Protein AF-A0A4U0SIN5-F1 (afdb_monomer)

Sequence (248 aa):
MELTIEVLDHIGAFLDDRTPSFETWLEWKLDGITPGIRRNVEHWIRLLHDGGPRSKPRDEATVWNYLNRIRPVLIDWSSRYDHLREVTRDDVLAQLDALNGSQRQHTLIVLRSLFGRAKKNGTIFKNPTGRIRVGQREHGIIQPLEPEHIDNSVAAVAKPADRLVLALAAVHAARSDEQVIAAGSLLRALHDATSGSDLVGRFPVVCHHDPGPNNTIFRNGTPAAFIDFDTAAPGSPLEDLAYMAWIL

Organism: NCBI:txid2571141

Foldseek 3Di:
DPVVVVVCVVVVNDDPPDDPPVVVVLVVLCPLAAPAQSVLLVVLLVCCQPPDPPGHHDDPLVSLLLSLLCSVVRNVVRVPDNHPQPQALVSLVVVLVVDDAPSSLSSLVSLCSSLVSCCVVVVHVDRSSPPPDSDDHPPDPDDDDDPVVLVVLCVVDDDPVVVVLSVLCVVQHPDRSQQVVQLVVQLVVQFVVAAPPPQQPPARGWHQLQSAPVQFDDDPNHGDHGHDSVSTGHDYSVNNVVNHSNRD

pLDDT: mean 77.63, std 16.37, range [32.69, 97.69]

Nearest PDB structures (foldseek):
  5vfz-assembly1_A  TM=5.726E-01  e=2.639E-02  Brujitavirus brujita
  7zq8-assembly1_B  TM=1.532E-01  e=9.393E+00  synthetic construct

Secondary structure (DSSP, 8-state):
--HHHHHHHHTT-----PPPHHHHHHHHHTTTS-HHHHHHHHHHHHHHHH-BTTB----HHHHHHHHHHHHHHHHHHHTT-SSTTT--HHHHHHHHHT--HHHHHHHHHHHHHHHHHHHHTTS-SS-TTTT-----------PPPPHHHHHHHHHH--SHHHHHHHHHHHHH-S--HHHHHHHHHHHHHHHHHHTTSGGGTTSSEEE-S--SGGGEEEETTEEEEE--GGG-EEE-HHHHHHHHHHH-

Structure (mmCIF, N/CA/C/O backbone):
data_AF-A0A4U0SIN5-F1
#
_entry.id   AF-A0A4U0SIN5-F1
#
loop_
_atom_site.group_PDB
_atom_site.id
_atom_site.type_symbol
_atom_site.label_atom_id
_atom_site.label_alt_id
_atom_site.label_comp_id
_atom_site.label_asym_id
_atom_site.label_entity_id
_atom_site.label_seq_id
_atom_site.pdbx_PDB_ins_code
_atom_site.Cartn_x
_atom_site.Cartn_y
_atom_site.Cartn_z
_atom_site.occupancy
_atom_site.B_iso_or_equiv
_atom_site.auth_seq_id
_atom_site.auth_comp_id
_atom_site.auth_asym_id
_atom_site.auth_atom_id
_atom_site.pdbx_PDB_model_num
ATOM 1 N N . MET A 1 1 ? 16.056 22.522 -10.903 1.00 47.41 1 MET A N 1
ATOM 2 C CA . MET A 1 1 ? 14.640 22.947 -10.844 1.00 47.41 1 MET A CA 1
ATOM 3 C C . MET A 1 1 ? 14.387 23.928 -9.685 1.00 47.41 1 MET A C 1
ATOM 5 O O . MET A 1 1 ? 13.255 24.077 -9.262 1.00 47.41 1 MET A O 1
ATOM 9 N N . GLU A 1 2 ? 15.431 24.597 -9.176 1.00 44.16 2 GLU A N 1
ATOM 10 C CA . GLU A 1 2 ? 15.406 25.397 -7.933 1.00 44.16 2 GLU A CA 1
ATOM 11 C C . GLU A 1 2 ? 15.265 26.906 -8.223 1.00 44.16 2 GLU A C 1
ATOM 13 O O . GLU A 1 2 ? 14.501 27.606 -7.572 1.00 44.16 2 GLU A O 1
ATOM 18 N N . LEU A 1 3 ? 15.884 27.384 -9.310 1.00 46.97 3 LEU A N 1
ATOM 19 C CA . LEU A 1 3 ? 15.929 28.804 -9.693 1.00 46.97 3 LEU A CA 1
ATOM 20 C C . LEU A 1 3 ? 14.587 29.423 -10.122 1.00 46.97 3 LEU A C 1
ATOM 22 O O . LEU A 1 3 ? 14.440 30.638 -10.100 1.00 46.97 3 LEU A O 1
ATOM 26 N N . THR A 1 4 ? 13.608 28.626 -10.549 1.00 40.50 4 THR A N 1
ATOM 27 C CA . THR A 1 4 ? 12.327 29.158 -11.053 1.00 40.50 4 THR A CA 1
ATOM 28 C C . THR A 1 4 ? 11.348 29.468 -9.920 1.00 40.50 4 THR A C 1
ATOM 30 O O . THR A 1 4 ? 10.554 30.394 -10.040 1.00 40.50 4 THR A O 1
ATOM 33 N N . ILE A 1 5 ? 11.420 28.724 -8.813 1.00 47.84 5 ILE A N 1
ATOM 34 C CA . ILE A 1 5 ? 10.516 28.877 -7.666 1.00 47.84 5 ILE A CA 1
ATOM 35 C C . ILE A 1 5 ? 10.916 30.106 -6.841 1.00 47.84 5 ILE A C 1
ATOM 37 O O . ILE A 1 5 ? 10.061 30.927 -6.524 1.00 47.84 5 ILE A O 1
ATOM 41 N N . GLU A 1 6 ? 12.216 30.300 -6.595 1.00 50.12 6 GLU A N 1
ATOM 42 C CA . GLU A 1 6 ? 12.728 31.471 -5.866 1.00 50.12 6 GLU A CA 1
ATOM 43 C C . GLU A 1 6 ? 12.398 32.800 -6.567 1.00 50.12 6 GLU A C 1
ATOM 45 O O . GLU A 1 6 ? 12.077 33.791 -5.914 1.00 50.12 6 GLU A O 1
ATOM 50 N N . VAL A 1 7 ? 12.419 32.824 -7.905 1.00 51.44 7 VAL A N 1
ATOM 51 C CA . VAL A 1 7 ? 12.090 34.025 -8.691 1.00 51.44 7 VAL A CA 1
ATOM 52 C C . VAL A 1 7 ? 10.599 34.371 -8.608 1.00 51.44 7 VAL A C 1
ATOM 54 O O . VAL A 1 7 ? 10.256 35.552 -8.583 1.00 51.44 7 VAL A O 1
ATOM 57 N N . LEU A 1 8 ? 9.715 33.368 -8.544 1.00 40.84 8 LEU A N 1
ATOM 58 C CA . LEU A 1 8 ? 8.262 33.562 -8.458 1.00 40.84 8 LEU A CA 1
ATOM 59 C C . LEU A 1 8 ? 7.804 33.971 -7.048 1.00 40.84 8 LEU A C 1
ATOM 61 O O . LEU A 1 8 ? 6.878 34.775 -6.921 1.00 40.84 8 LEU A O 1
ATOM 65 N N . ASP A 1 9 ? 8.484 33.474 -6.013 1.00 51.59 9 ASP A N 1
ATOM 66 C CA . ASP A 1 9 ? 8.272 33.873 -4.616 1.00 51.59 9 ASP A CA 1
ATOM 67 C C . ASP A 1 9 ? 8.715 35.332 -4.379 1.00 51.59 9 ASP A C 1
ATOM 69 O O . ASP A 1 9 ? 7.990 36.134 -3.789 1.00 51.59 9 ASP A O 1
ATOM 73 N N . HIS A 1 10 ? 9.852 35.737 -4.963 1.00 45.78 10 HIS A N 1
ATOM 74 C CA . HIS A 1 10 ? 10.403 37.091 -4.816 1.00 45.78 10 HIS A CA 1
ATOM 75 C C . HIS A 1 10 ? 9.512 38.207 -5.393 1.00 45.78 10 HIS A C 1
ATOM 77 O O . HIS A 1 10 ? 9.538 39.336 -4.903 1.00 45.78 10 HIS A O 1
AT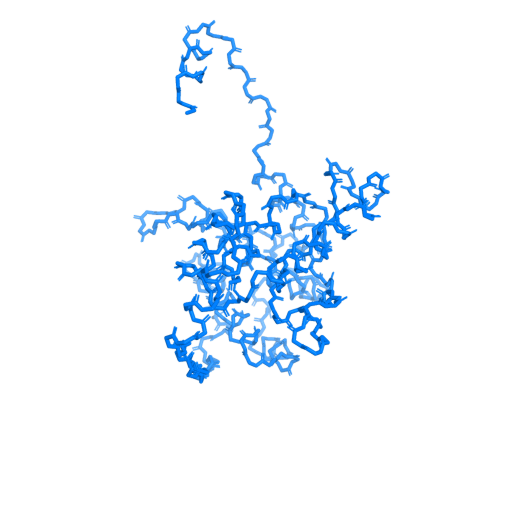OM 83 N N . ILE A 1 11 ? 8.710 37.913 -6.421 1.00 51.00 11 ILE A N 1
ATOM 84 C CA . ILE A 1 11 ? 7.808 38.891 -7.056 1.00 51.00 11 ILE A CA 1
ATOM 85 C C . ILE A 1 11 ? 6.380 38.858 -6.488 1.00 51.00 11 ILE A C 1
ATOM 87 O O . ILE A 1 11 ? 5.501 39.544 -7.011 1.00 51.00 11 ILE A O 1
ATOM 91 N N . GLY A 1 12 ? 6.131 38.063 -5.439 1.00 39.78 12 GLY A N 1
ATOM 92 C CA . GLY A 1 12 ? 4.818 37.941 -4.796 1.00 39.78 12 GLY A CA 1
ATOM 93 C C . GLY A 1 12 ? 3.725 37.360 -5.702 1.00 39.78 12 GLY A C 1
ATOM 94 O O . GLY A 1 12 ? 2.543 37.533 -5.418 1.00 39.78 12 GLY A O 1
ATOM 95 N N . ALA A 1 13 ? 4.109 36.702 -6.803 1.00 42.34 13 ALA A N 1
ATOM 96 C CA . ALA A 1 13 ? 3.196 36.139 -7.800 1.00 42.34 13 ALA A CA 1
ATOM 97 C C . ALA A 1 13 ? 3.022 34.617 -7.658 1.00 42.34 13 ALA A C 1
ATOM 99 O O . ALA A 1 13 ? 2.366 33.989 -8.489 1.00 42.34 13 ALA A O 1
ATOM 100 N N . PHE A 1 14 ? 3.604 34.015 -6.618 1.00 32.69 14 PHE A N 1
ATOM 101 C CA . PHE A 1 14 ? 3.445 32.600 -6.318 1.00 32.69 14 PHE A CA 1
ATOM 102 C C . PHE A 1 14 ? 2.245 32.377 -5.389 1.00 32.69 14 PHE A C 1
ATOM 104 O O . PHE A 1 14 ? 2.338 32.488 -4.170 1.00 32.69 14 PHE A O 1
ATOM 111 N N . LEU A 1 15 ? 1.096 32.067 -5.987 1.00 42.28 15 LEU A N 1
ATOM 112 C CA . LEU A 1 15 ? -0.031 31.432 -5.307 1.00 42.28 15 LEU A CA 1
ATOM 113 C C . LEU A 1 15 ? -0.039 29.962 -5.736 1.00 42.28 15 LEU A C 1
ATOM 115 O O . LEU A 1 15 ? -0.549 29.644 -6.807 1.00 42.28 15 LEU A O 1
ATOM 119 N N . ASP A 1 16 ? 0.565 29.074 -4.941 1.00 45.19 16 ASP A N 1
ATOM 120 C CA . ASP A 1 16 ? 0.424 27.627 -5.153 1.00 45.19 16 ASP A CA 1
ATOM 121 C C . ASP A 1 16 ? -0.916 27.168 -4.567 1.00 45.19 16 ASP A C 1
ATOM 123 O O . ASP A 1 16 ? -1.022 26.808 -3.395 1.00 45.19 16 ASP A O 1
ATOM 127 N N . ASP A 1 17 ? -1.967 27.260 -5.378 1.00 47.19 17 ASP A N 1
ATOM 128 C CA . ASP A 1 17 ? -3.327 26.822 -5.048 1.00 47.19 17 ASP A CA 1
ATOM 129 C C . ASP A 1 17 ? -3.549 25.319 -5.298 1.00 47.19 17 ASP A C 1
ATOM 131 O O . ASP A 1 17 ? -4.649 24.795 -5.087 1.00 47.19 17 ASP A O 1
ATOM 135 N N . ARG A 1 18 ? -2.504 24.596 -5.718 1.00 42.94 18 ARG A N 1
ATOM 136 C CA . ARG A 1 18 ? -2.578 23.159 -5.964 1.00 42.94 18 ARG A CA 1
ATOM 137 C C . ARG A 1 18 ? -2.646 22.436 -4.628 1.00 42.94 18 ARG A C 1
ATOM 139 O O . ARG A 1 18 ? -1.732 22.499 -3.811 1.00 42.94 18 ARG A O 1
ATOM 146 N N . THR A 1 19 ? -3.717 21.675 -4.420 1.00 44.88 19 THR A N 1
ATOM 147 C CA . THR A 1 19 ? -3.745 20.669 -3.355 1.00 44.88 19 THR A CA 1
ATOM 148 C C . THR A 1 19 ? -2.560 19.720 -3.589 1.00 44.88 19 THR A C 1
ATOM 150 O O . THR A 1 19 ? -2.484 19.152 -4.683 1.00 44.88 19 THR A O 1
ATOM 153 N N . PRO A 1 20 ? -1.623 19.546 -2.634 1.00 55.19 20 PRO A N 1
ATOM 154 C CA . PRO A 1 20 ? -0.451 18.700 -2.844 1.00 55.19 20 PRO A CA 1
ATOM 155 C C . PRO A 1 20 ? -0.878 17.317 -3.349 1.00 55.19 20 PRO A C 1
ATOM 157 O O . PRO A 1 20 ? -1.877 16.766 -2.874 1.00 55.19 20 PRO A O 1
ATOM 160 N N . SER A 1 21 ? -0.145 16.757 -4.318 1.00 68.69 21 SER A N 1
ATOM 161 C CA . SER A 1 21 ? -0.432 15.438 -4.915 1.00 68.69 21 SER A CA 1
ATOM 162 C C . SER A 1 21 ? -0.699 14.377 -3.845 1.00 68.69 21 SER A C 1
ATOM 164 O O . SER A 1 21 ? -1.635 13.588 -3.972 1.00 68.69 21 SER A O 1
ATOM 166 N N . PHE A 1 22 ? 0.062 14.437 -2.751 1.00 76.62 22 PHE A N 1
ATOM 167 C CA . PHE A 1 22 ? -0.065 13.581 -1.582 1.00 76.62 22 PHE A CA 1
ATOM 168 C C . PHE A 1 22 ? -1.425 13.678 -0.876 1.00 76.62 22 PHE A C 1
ATOM 170 O O . PHE A 1 22 ? -2.017 12.646 -0.579 1.00 76.62 22 PHE A O 1
ATOM 177 N N . GLU A 1 23 ? -1.956 14.879 -0.634 1.00 82.19 23 GLU A N 1
ATOM 178 C CA . GLU A 1 23 ? -3.253 15.063 0.044 1.00 82.19 23 GLU A CA 1
ATOM 179 C C . GLU A 1 23 ? -4.393 14.483 -0.791 1.00 82.19 23 GLU A C 1
ATOM 181 O O . GLU A 1 23 ? -5.237 13.727 -0.315 1.00 82.19 23 GLU A O 1
ATOM 186 N N . THR A 1 24 ? -4.359 14.795 -2.081 1.00 77.88 24 THR A N 1
ATOM 187 C CA . THR A 1 24 ? -5.346 14.361 -3.066 1.00 77.88 24 THR A CA 1
ATOM 188 C C . THR A 1 24 ? -5.321 12.839 -3.262 1.00 77.88 24 THR A C 1
ATOM 190 O O . THR A 1 24 ? -6.368 12.203 -3.427 1.00 77.88 24 THR A O 1
ATOM 193 N N . TRP A 1 25 ? -4.126 12.247 -3.232 1.00 82.56 25 TRP A N 1
ATOM 194 C CA . TRP A 1 25 ? -3.910 10.803 -3.239 1.00 82.56 25 TRP A CA 1
ATOM 195 C C . TRP A 1 25 ? -4.392 10.146 -1.941 1.00 82.56 25 TRP A C 1
ATOM 197 O O . TRP A 1 25 ? -5.118 9.154 -1.996 1.00 82.56 25 TRP A O 1
ATOM 207 N N . LEU A 1 26 ? -4.033 10.704 -0.782 1.00 87.88 26 LEU A N 1
ATOM 208 C CA . LEU A 1 26 ? -4.352 10.145 0.529 1.00 87.88 26 LEU A CA 1
ATOM 209 C C . LEU A 1 26 ? -5.860 10.128 0.769 1.00 87.88 26 LEU A C 1
ATOM 211 O O . LEU A 1 26 ? -6.403 9.096 1.157 1.00 87.88 26 LEU A O 1
ATOM 215 N N . GLU A 1 27 ? -6.536 11.238 0.477 1.00 86.00 27 GLU A N 1
ATOM 216 C CA . GLU A 1 27 ? -7.991 11.371 0.577 1.00 86.00 27 GLU A CA 1
ATOM 217 C C . GLU A 1 27 ? -8.700 10.272 -0.219 1.00 86.00 27 GLU A C 1
ATOM 219 O O . GLU A 1 27 ? -9.572 9.569 0.293 1.00 86.00 27 GLU A O 1
ATOM 224 N N . TRP A 1 28 ? -8.252 10.065 -1.456 1.00 81.81 28 TRP A N 1
ATOM 225 C CA . TRP A 1 28 ? -8.806 9.055 -2.341 1.00 81.81 28 TRP A CA 1
ATOM 226 C C . TRP A 1 28 ? -8.477 7.620 -1.902 1.00 81.81 28 TRP A C 1
ATOM 228 O O . TRP A 1 28 ? -9.350 6.753 -1.905 1.00 81.81 28 TRP A O 1
ATOM 238 N N . LYS A 1 29 ? -7.244 7.336 -1.465 1.00 84.12 29 LYS A N 1
ATOM 239 C CA . LYS A 1 29 ? -6.886 5.996 -0.968 1.00 84.12 29 LYS A CA 1
ATOM 240 C C . LYS A 1 29 ? -7.604 5.647 0.334 1.00 84.12 29 LYS A C 1
ATOM 242 O O . LYS A 1 29 ? -7.810 4.462 0.598 1.00 84.12 29 LYS A O 1
ATOM 247 N N . LEU A 1 30 ? -7.993 6.640 1.128 1.00 92.50 30 LEU A N 1
ATOM 248 C CA . LEU A 1 30 ? -8.767 6.450 2.352 1.00 92.50 30 LEU A CA 1
ATOM 249 C C . LEU A 1 30 ? -10.284 6.398 2.119 1.00 92.50 30 LEU A C 1
ATOM 251 O O . LEU A 1 30 ? -11.038 6.220 3.082 1.00 92.50 30 LEU A O 1
ATOM 255 N N . ASP A 1 31 ? -10.740 6.539 0.875 1.00 88.75 31 ASP A N 1
ATOM 256 C CA . ASP A 1 31 ? -12.145 6.367 0.529 1.00 88.75 31 ASP A CA 1
ATOM 257 C C . ASP A 1 31 ? -12.618 4.929 0.805 1.00 88.75 31 ASP A C 1
ATOM 259 O O . ASP A 1 31 ? -11.890 3.958 0.562 1.00 88.75 31 ASP A O 1
ATOM 263 N N . GLY A 1 32 ? -13.828 4.810 1.356 1.00 87.12 32 GLY A N 1
ATOM 264 C CA . GLY A 1 32 ? -14.422 3.546 1.808 1.00 87.12 32 GLY A CA 1
ATOM 265 C C . GLY A 1 32 ? -13.924 3.016 3.164 1.00 87.12 32 GLY A C 1
ATOM 266 O O . GLY A 1 32 ? -14.393 1.971 3.610 1.00 87.12 32 GLY A O 1
ATOM 267 N N . ILE A 1 33 ? -13.003 3.712 3.844 1.00 96.44 33 ILE A N 1
ATOM 268 C CA . ILE A 1 33 ? -12.497 3.315 5.169 1.00 96.44 33 ILE A CA 1
ATOM 269 C C . ILE A 1 33 ? -13.298 4.011 6.279 1.00 96.44 33 ILE A C 1
ATOM 271 O O . ILE A 1 33 ? -13.486 5.231 6.242 1.00 96.44 33 ILE A O 1
ATOM 275 N N . THR A 1 34 ? -13.721 3.266 7.310 1.00 97.12 34 THR A N 1
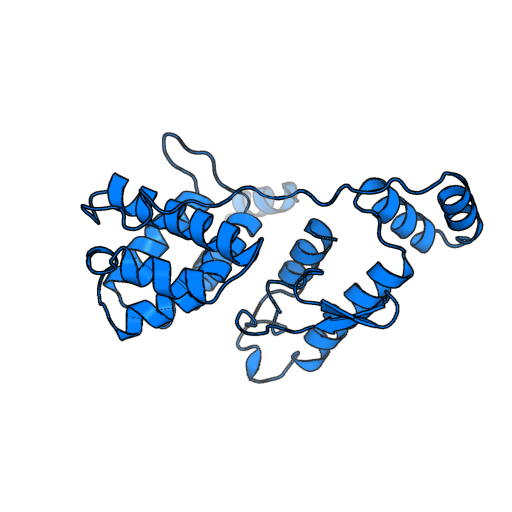ATOM 276 C CA . THR A 1 34 ? -14.510 3.828 8.422 1.00 97.12 34 THR A CA 1
ATOM 277 C C . THR A 1 34 ? -13.755 4.954 9.135 1.00 97.12 34 THR A C 1
ATOM 279 O O . THR A 1 34 ? -12.530 4.879 9.293 1.00 97.12 34 THR A O 1
ATOM 282 N N . PRO A 1 35 ? -14.442 6.006 9.630 1.00 96.19 35 PRO A N 1
ATOM 283 C CA . PRO A 1 35 ? -13.778 7.195 10.170 1.00 96.19 35 PRO A CA 1
ATOM 284 C C . PRO A 1 35 ? -12.760 6.899 11.278 1.00 96.19 35 PRO A C 1
ATOM 286 O O . PRO A 1 35 ? -11.749 7.591 11.415 1.00 96.19 35 PRO A O 1
ATOM 289 N N . GLY A 1 36 ? -13.007 5.875 12.096 1.00 94.94 36 GLY A N 1
ATOM 290 C CA . GLY A 1 36 ? -12.111 5.498 13.178 1.00 94.94 36 GLY A CA 1
ATOM 291 C C . GLY A 1 36 ? -10.852 4.760 12.722 1.00 94.94 36 GLY A C 1
ATOM 292 O O . GLY A 1 36 ? -9.775 5.018 13.273 1.00 94.94 36 GLY A O 1
ATOM 293 N N . ILE A 1 37 ? -10.947 3.885 11.719 1.00 97.38 37 ILE A N 1
ATOM 294 C CA . ILE A 1 37 ? -9.780 3.274 11.071 1.00 97.38 37 ILE A CA 1
ATOM 295 C C . ILE A 1 37 ? -9.016 4.346 10.290 1.00 97.38 37 ILE A C 1
ATOM 297 O O . ILE A 1 37 ? -7.809 4.505 10.494 1.00 97.38 37 ILE A O 1
ATOM 301 N N . ARG A 1 38 ? -9.732 5.148 9.496 1.00 97.38 38 ARG A N 1
ATOM 302 C CA . ARG A 1 38 ? -9.196 6.226 8.664 1.00 97.38 38 ARG A CA 1
ATOM 303 C C . ARG A 1 38 ? -8.273 7.157 9.439 1.00 97.38 38 ARG A C 1
ATOM 305 O O . ARG A 1 38 ? -7.123 7.307 9.050 1.00 97.38 38 ARG A O 1
ATOM 312 N N . ARG A 1 39 ? -8.710 7.683 10.592 1.00 96.12 39 ARG A N 1
ATOM 313 C CA . ARG A 1 39 ? -7.879 8.568 11.438 1.00 96.12 39 ARG A CA 1
ATOM 314 C C . ARG A 1 39 ? -6.535 7.948 11.834 1.00 96.12 39 ARG A C 1
ATOM 316 O O . ARG A 1 39 ? -5.526 8.643 11.908 1.00 96.12 39 ARG A O 1
ATOM 323 N N . ASN A 1 40 ? -6.512 6.645 12.122 1.00 96.31 40 ASN A N 1
ATOM 324 C CA . ASN A 1 40 ? -5.277 5.959 12.499 1.00 96.31 40 ASN A CA 1
ATOM 325 C C . ASN A 1 40 ? -4.346 5.755 11.303 1.00 96.31 40 ASN A C 1
ATOM 327 O O . ASN A 1 40 ? -3.137 5.947 11.438 1.00 96.31 40 ASN A O 1
ATOM 331 N N . VAL A 1 41 ? -4.909 5.358 10.161 1.00 97.31 41 VAL A N 1
ATOM 332 C CA . VAL A 1 41 ? -4.161 5.126 8.921 1.00 97.31 41 VAL A CA 1
ATOM 333 C C . VAL A 1 41 ? -3.606 6.443 8.391 1.00 97.31 41 VAL A C 1
ATOM 335 O O . VAL A 1 41 ? -2.422 6.509 8.088 1.00 97.31 41 VAL A O 1
ATOM 338 N N . GLU A 1 42 ? -4.410 7.504 8.375 1.00 96.56 42 GLU A N 1
ATOM 339 C CA . GLU A 1 42 ? -3.997 8.841 7.952 1.00 96.56 42 GLU A CA 1
ATOM 340 C C . GLU A 1 42 ? -2.830 9.356 8.800 1.00 96.56 42 GLU A C 1
ATOM 342 O O . GLU A 1 42 ? -1.781 9.715 8.268 1.00 96.56 42 GLU A O 1
ATOM 347 N N . HIS A 1 43 ? -2.954 9.303 10.132 1.00 94.94 43 HIS A N 1
ATOM 348 C CA . HIS A 1 43 ? -1.866 9.712 11.021 1.00 94.94 43 HIS A CA 1
ATOM 349 C C . HIS A 1 43 ? -0.593 8.882 10.800 1.00 94.94 43 HIS A C 1
ATOM 351 O O . HIS A 1 43 ? 0.521 9.398 10.888 1.00 94.94 43 HIS A O 1
ATOM 357 N N . TRP A 1 44 ? -0.739 7.580 10.552 1.00 96.12 44 TRP A N 1
ATOM 358 C CA . TRP A 1 44 ? 0.388 6.698 10.274 1.00 96.12 44 TRP A CA 1
ATOM 359 C C . TRP A 1 44 ? 1.064 7.026 8.937 1.00 96.12 44 TRP A C 1
ATOM 361 O O . TRP A 1 44 ? 2.289 7.126 8.911 1.00 96.12 44 TRP A O 1
ATOM 371 N N . ILE A 1 45 ? 0.297 7.247 7.869 1.00 95.94 45 ILE A N 1
ATOM 372 C CA . ILE A 1 45 ? 0.815 7.572 6.535 1.00 95.94 45 ILE A CA 1
ATOM 373 C C . ILE A 1 45 ? 1.498 8.936 6.516 1.00 95.94 45 ILE A C 1
ATOM 375 O O . ILE A 1 45 ? 2.634 9.022 6.053 1.00 95.94 45 ILE A O 1
ATOM 379 N N . ARG A 1 46 ? 0.884 9.965 7.111 1.00 94.50 46 ARG A N 1
ATOM 380 C CA . ARG A 1 46 ? 1.501 11.294 7.252 1.00 94.50 46 ARG A CA 1
ATOM 381 C C . ARG A 1 46 ? 2.826 11.225 8.000 1.00 94.50 46 ARG A C 1
ATOM 383 O O . ARG A 1 46 ? 3.823 11.761 7.549 1.00 94.50 46 ARG A O 1
ATOM 390 N N . LEU A 1 47 ? 2.888 10.465 9.094 1.00 93.69 47 LEU A N 1
ATOM 391 C CA . LEU A 1 47 ? 4.149 10.273 9.812 1.00 93.69 47 LEU A CA 1
ATOM 392 C C . LEU A 1 47 ? 5.214 9.548 8.974 1.00 93.69 47 LEU A C 1
ATOM 394 O O . LEU A 1 47 ? 6.403 9.818 9.130 1.00 93.69 47 LEU A O 1
ATOM 398 N N . LEU A 1 48 ? 4.829 8.569 8.151 1.00 93.06 48 LEU A N 1
ATOM 399 C CA . LEU A 1 48 ? 5.792 7.911 7.268 1.00 93.06 48 LEU A CA 1
ATOM 400 C C . LEU A 1 48 ? 6.308 8.880 6.202 1.00 93.06 48 LEU A C 1
ATOM 402 O O . LEU A 1 48 ? 7.506 8.859 5.938 1.00 93.06 48 LEU A O 1
ATOM 406 N N . HIS A 1 49 ? 5.432 9.716 5.649 1.00 91.25 49 HIS A N 1
ATOM 407 C CA . HIS A 1 49 ? 5.758 10.726 4.647 1.00 91.25 49 HIS A CA 1
ATOM 408 C C . HIS A 1 49 ? 6.629 11.852 5.222 1.00 91.25 49 HIS A C 1
ATOM 410 O O . HIS A 1 49 ? 7.763 12.029 4.798 1.00 91.25 49 HIS A O 1
ATOM 416 N N . ASP A 1 50 ? 6.163 12.538 6.263 1.00 90.31 50 ASP A N 1
ATOM 417 C CA . ASP A 1 50 ? 6.818 13.734 6.815 1.00 90.31 50 ASP A CA 1
ATOM 418 C C . ASP A 1 50 ? 7.941 13.399 7.807 1.00 90.31 50 ASP A C 1
ATOM 420 O O . ASP A 1 50 ? 8.737 14.250 8.212 1.00 90.31 50 ASP A O 1
ATOM 424 N N . GLY A 1 51 ? 8.004 12.145 8.252 1.00 87.94 51 GLY A N 1
ATOM 425 C CA . GLY A 1 51 ? 8.815 11.757 9.392 1.00 87.94 51 GLY A CA 1
ATOM 426 C C . GLY A 1 51 ? 8.228 12.258 10.714 1.00 87.94 51 GLY A C 1
ATOM 427 O O . GLY A 1 51 ? 7.063 12.620 10.855 1.00 87.94 51 GLY A O 1
ATOM 428 N N . GLY A 1 52 ? 9.043 12.221 11.759 1.00 86.50 52 GLY A N 1
ATOM 429 C CA . GLY A 1 52 ? 8.656 12.698 13.079 1.00 86.50 52 GLY A CA 1
ATOM 430 C C . GLY A 1 52 ? 9.873 12.955 13.959 1.00 86.50 52 GLY A C 1
ATOM 431 O O . GLY A 1 52 ? 11.005 12.741 13.528 1.00 86.50 52 GLY A O 1
ATOM 432 N N . PRO A 1 53 ? 9.679 13.316 15.239 1.00 82.56 53 PRO A N 1
ATOM 433 C CA . PRO A 1 53 ? 10.766 13.787 16.105 1.00 82.56 53 PRO A CA 1
ATOM 434 C C . PRO A 1 53 ? 11.955 12.826 16.265 1.00 82.56 53 PRO A C 1
ATOM 436 O O . PRO A 1 53 ? 13.026 13.228 16.701 1.00 82.56 53 PRO A O 1
ATOM 439 N N . ARG A 1 54 ? 11.760 11.532 15.979 1.00 80.75 54 ARG A N 1
ATOM 440 C CA . ARG A 1 54 ? 12.793 10.483 16.072 1.00 80.75 54 ARG A CA 1
ATOM 441 C C . ARG A 1 54 ? 12.809 9.556 14.852 1.00 80.75 54 ARG A C 1
ATOM 443 O O . ARG A 1 54 ? 13.278 8.425 14.954 1.00 80.75 54 ARG A O 1
ATOM 450 N N . SER A 1 55 ? 12.225 9.975 13.734 1.00 82.56 55 SER A N 1
ATOM 451 C CA . SER A 1 55 ? 12.108 9.157 12.524 1.00 82.56 55 SER A CA 1
ATOM 452 C C . SER A 1 55 ? 12.230 10.036 11.294 1.00 82.56 55 SER A C 1
ATOM 454 O O . SER A 1 55 ? 11.500 11.012 11.173 1.00 82.56 55 SER A O 1
ATOM 456 N N . LYS A 1 56 ? 13.129 9.680 10.379 1.00 86.00 56 LYS A N 1
ATOM 457 C CA . LYS A 1 56 ? 13.236 10.376 9.096 1.00 86.00 56 LYS A CA 1
ATOM 458 C C . LYS A 1 56 ? 12.014 10.074 8.209 1.00 86.00 56 LYS A C 1
ATOM 460 O O . LYS A 1 56 ? 11.463 8.974 8.351 1.00 86.00 56 LYS A O 1
ATOM 465 N N . PRO A 1 57 ? 11.643 11.005 7.310 1.00 87.62 57 PRO A N 1
ATOM 466 C CA . PRO A 1 57 ? 10.779 10.732 6.166 1.00 87.62 57 PRO A CA 1
ATOM 467 C C . PRO A 1 57 ? 11.150 9.425 5.471 1.00 87.62 57 PRO A C 1
ATOM 469 O O . PRO A 1 57 ? 12.334 9.077 5.360 1.00 87.62 57 PRO A O 1
ATOM 472 N N . ARG A 1 58 ? 10.140 8.686 5.027 1.00 82.00 58 ARG A N 1
ATOM 473 C CA . ARG A 1 58 ? 10.312 7.597 4.070 1.00 82.00 58 ARG A CA 1
ATOM 474 C C . ARG A 1 58 ? 10.242 8.156 2.663 1.00 82.00 58 ARG A C 1
ATOM 476 O O . ARG A 1 58 ? 9.628 9.186 2.425 1.00 82.00 58 ARG A O 1
ATOM 483 N N . ASP A 1 59 ? 10.870 7.426 1.756 1.00 76.56 59 ASP A N 1
ATOM 484 C CA . ASP A 1 59 ? 10.683 7.652 0.335 1.00 76.56 59 ASP A CA 1
ATOM 485 C C . ASP A 1 59 ? 9.193 7.549 -0.030 1.00 76.56 59 ASP A C 1
ATOM 487 O O . ASP A 1 59 ? 8.482 6.679 0.491 1.00 76.56 59 ASP A O 1
ATOM 491 N N . GLU A 1 60 ? 8.730 8.441 -0.901 1.00 73.12 60 GLU A N 1
ATOM 492 C CA . GLU A 1 60 ? 7.314 8.590 -1.246 1.00 73.12 60 GLU A CA 1
ATOM 493 C C . GLU A 1 60 ? 6.737 7.292 -1.832 1.00 73.12 60 GLU A C 1
ATOM 495 O O . GLU A 1 60 ? 5.671 6.837 -1.403 1.00 73.12 60 GLU A O 1
ATOM 500 N N . ALA A 1 61 ? 7.506 6.591 -2.674 1.00 66.56 61 ALA A N 1
ATOM 501 C CA . ALA A 1 61 ? 7.095 5.303 -3.222 1.00 66.56 61 ALA A CA 1
ATOM 502 C C . ALA A 1 61 ? 6.924 4.247 -2.118 1.00 66.56 61 ALA A C 1
ATOM 504 O O . ALA A 1 61 ? 6.012 3.423 -2.170 1.00 66.56 61 ALA A O 1
ATOM 505 N N . THR A 1 62 ? 7.737 4.287 -1.056 1.00 75.81 62 THR A N 1
ATOM 506 C CA . THR A 1 62 ? 7.561 3.386 0.099 1.00 75.81 62 THR A CA 1
ATOM 507 C C . THR A 1 62 ? 6.247 3.656 0.831 1.00 75.81 62 THR A C 1
ATOM 509 O O . THR A 1 62 ? 5.558 2.711 1.223 1.00 75.81 62 THR A O 1
ATOM 512 N N . VAL A 1 63 ? 5.889 4.928 1.025 1.00 82.12 63 VAL A N 1
ATOM 513 C CA . VAL A 1 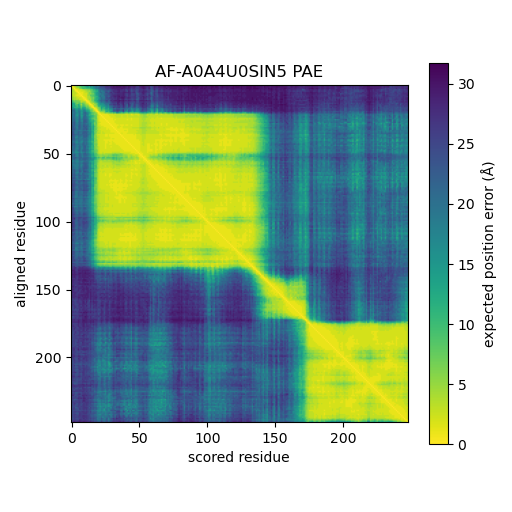63 ? 4.637 5.322 1.693 1.00 82.12 63 VAL A CA 1
ATOM 514 C C . VAL A 1 63 ? 3.431 4.846 0.887 1.00 82.12 63 VAL A C 1
ATOM 516 O O . VAL A 1 63 ? 2.509 4.242 1.447 1.00 82.12 63 VAL A O 1
ATOM 519 N N . TRP A 1 64 ? 3.472 5.049 -0.428 1.00 80.56 64 TRP A N 1
ATOM 520 C CA . TRP A 1 64 ? 2.426 4.601 -1.338 1.00 80.56 64 TRP A CA 1
ATOM 521 C C . TRP A 1 64 ? 2.284 3.083 -1.354 1.00 80.56 64 TRP A C 1
ATOM 523 O O . TRP A 1 64 ? 1.182 2.568 -1.150 1.00 80.56 64 TRP A O 1
ATOM 533 N N . ASN A 1 65 ? 3.398 2.363 -1.494 1.00 75.31 65 ASN A N 1
ATOM 534 C CA . ASN A 1 65 ? 3.429 0.901 -1.492 1.00 75.31 65 ASN A CA 1
ATOM 535 C C . ASN A 1 65 ? 2.865 0.320 -0.195 1.00 75.31 65 ASN A C 1
ATOM 537 O O . ASN A 1 65 ? 2.154 -0.686 -0.215 1.00 75.31 65 ASN A O 1
ATOM 541 N N . TYR A 1 66 ? 3.147 0.966 0.938 1.00 89.31 66 TYR A N 1
ATOM 542 C CA . TYR A 1 66 ? 2.598 0.562 2.225 1.00 89.31 66 TYR A CA 1
ATOM 543 C C . TYR A 1 66 ? 1.077 0.706 2.246 1.00 89.31 66 TYR A C 1
ATOM 545 O O . TYR A 1 66 ? 0.393 -0.263 2.575 1.00 89.31 66 TYR A O 1
ATOM 553 N N . LEU A 1 67 ? 0.529 1.870 1.877 1.00 89.69 67 LEU A N 1
ATOM 554 C CA . LEU A 1 67 ? -0.924 2.055 1.896 1.00 89.69 67 LEU A CA 1
ATOM 555 C C . LEU A 1 67 ? -1.624 1.133 0.893 1.00 89.69 67 LEU A C 1
ATOM 557 O O . LEU A 1 67 ? -2.587 0.464 1.264 1.00 89.69 67 LEU A O 1
ATOM 561 N N . ASN A 1 68 ? -1.111 1.036 -0.336 1.00 82.19 68 ASN A N 1
ATOM 562 C CA . ASN A 1 68 ? -1.671 0.172 -1.376 1.00 82.19 68 ASN A CA 1
ATOM 563 C C . ASN A 1 68 ? -1.709 -1.295 -0.933 1.00 82.19 68 ASN A C 1
ATOM 565 O O . ASN A 1 68 ? -2.743 -1.944 -1.083 1.00 82.19 68 ASN A O 1
ATOM 569 N N . ARG A 1 69 ? -0.634 -1.800 -0.306 1.00 85.62 69 ARG A N 1
ATOM 570 C CA . ARG A 1 69 ? -0.551 -3.203 0.129 1.00 85.62 69 ARG A CA 1
ATOM 571 C C . ARG A 1 69 ? -1.641 -3.590 1.126 1.00 85.62 69 ARG A C 1
ATOM 573 O O . ARG A 1 69 ? -2.108 -4.723 1.085 1.00 85.62 69 ARG A O 1
ATOM 580 N N . ILE A 1 70 ? -2.013 -2.696 2.043 1.00 94.00 70 ILE A N 1
ATOM 581 C CA . ILE A 1 70 ? -2.993 -3.017 3.093 1.00 94.00 70 ILE A CA 1
ATOM 582 C C . ILE A 1 70 ? -4.373 -2.407 2.846 1.00 94.00 70 ILE A C 1
ATOM 584 O O . ILE A 1 70 ? -5.284 -2.685 3.619 1.00 94.00 70 ILE A O 1
ATOM 588 N N . ARG A 1 71 ? -4.574 -1.609 1.791 1.00 92.69 71 ARG A N 1
ATOM 589 C CA . ARG A 1 71 ? -5.872 -0.978 1.513 1.00 92.69 71 ARG A CA 1
ATOM 590 C C . ARG A 1 71 ? -7.024 -1.990 1.394 1.00 92.69 71 ARG A C 1
ATOM 592 O O . ARG A 1 71 ? -8.027 -1.757 2.066 1.00 92.69 71 ARG A O 1
ATOM 599 N N . PRO A 1 72 ? -6.907 -3.117 0.661 1.00 89.31 72 PRO A N 1
ATOM 600 C CA . PRO A 1 72 ? -7.978 -4.119 0.618 1.00 89.31 72 PRO A CA 1
ATOM 601 C C . PRO A 1 72 ? -8.320 -4.674 2.008 1.00 89.31 72 PRO A C 1
ATOM 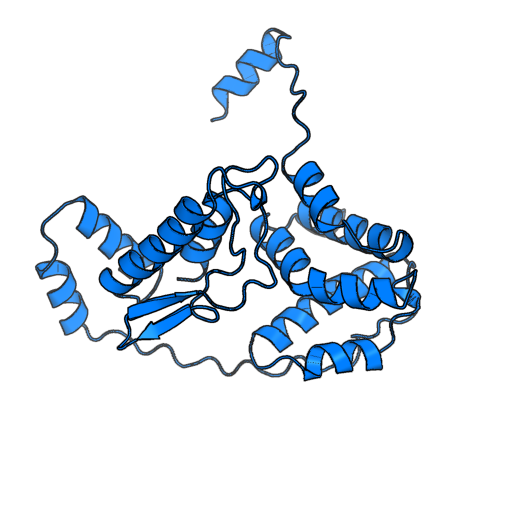603 O O . PRO A 1 72 ? -9.490 -4.801 2.360 1.00 89.31 72 PRO A O 1
ATOM 606 N N . VAL A 1 73 ? -7.300 -4.896 2.846 1.00 94.19 73 VAL A N 1
ATOM 607 C CA . VAL A 1 73 ? -7.462 -5.344 4.240 1.00 94.19 73 VAL A CA 1
ATOM 608 C C . VAL A 1 73 ? -8.208 -4.302 5.080 1.00 94.19 73 VAL A C 1
ATOM 610 O O . VAL A 1 73 ? -9.064 -4.644 5.891 1.00 94.19 73 VAL A O 1
ATOM 613 N N . LEU A 1 74 ? -7.900 -3.016 4.889 1.00 96.81 74 LEU A N 1
ATOM 614 C CA . LEU A 1 74 ? -8.561 -1.921 5.599 1.00 96.81 74 LEU A CA 1
ATOM 615 C C . LEU A 1 74 ? -10.028 -1.764 5.180 1.00 96.81 74 LEU A C 1
ATOM 617 O O . LEU A 1 74 ? -10.852 -1.442 6.036 1.00 96.81 74 LEU A O 1
ATOM 621 N N . ILE A 1 75 ? -10.357 -2.005 3.907 1.00 93.56 75 ILE A N 1
ATOM 622 C CA . ILE A 1 75 ? -11.739 -2.009 3.404 1.00 93.56 75 ILE A CA 1
ATOM 623 C C . ILE A 1 75 ? -12.515 -3.195 3.989 1.00 93.56 75 ILE A C 1
ATOM 625 O O . ILE A 1 75 ? -13.598 -2.988 4.535 1.00 93.56 75 ILE A O 1
ATOM 629 N N . ASP A 1 76 ? -11.942 -4.406 3.968 1.00 94.56 76 ASP A N 1
ATOM 630 C CA . ASP A 1 76 ? -12.548 -5.586 4.609 1.00 94.56 76 ASP A CA 1
ATOM 631 C C . ASP A 1 76 ? -12.857 -5.313 6.084 1.00 94.56 76 ASP A C 1
ATOM 633 O O . ASP A 1 76 ? -13.985 -5.496 6.541 1.00 94.56 76 ASP A O 1
ATOM 637 N N . TRP A 1 77 ? -11.883 -4.803 6.838 1.00 97.62 77 TRP A N 1
ATOM 638 C CA . TRP A 1 77 ? -12.090 -4.487 8.250 1.00 97.62 77 TRP A CA 1
ATOM 639 C C . TRP A 1 77 ? -13.092 -3.360 8.464 1.00 97.62 77 TRP A C 1
ATOM 641 O O . TRP A 1 77 ? -13.855 -3.425 9.420 1.00 97.62 77 TRP A O 1
ATOM 651 N N . SER A 1 78 ? -13.142 -2.372 7.571 1.00 97.44 78 SER A N 1
ATOM 652 C CA . SER A 1 78 ? -14.127 -1.284 7.630 1.00 97.44 78 SER A CA 1
ATOM 653 C C . SER A 1 78 ? -15.560 -1.770 7.407 1.00 97.44 78 SER A C 1
ATOM 655 O O . SER A 1 78 ? -16.492 -1.124 7.869 1.00 97.44 78 SER A O 1
ATOM 657 N N . SER A 1 79 ? -15.756 -2.926 6.765 1.00 96.50 79 SER A N 1
ATOM 658 C CA . SER A 1 79 ? -17.082 -3.552 6.672 1.00 96.50 79 SER A CA 1
ATOM 659 C C . SER A 1 79 ? -17.549 -4.195 7.988 1.00 96.50 79 SER A C 1
ATOM 661 O O . SER A 1 79 ? -18.733 -4.494 8.141 1.00 96.50 79 SER A O 1
ATOM 663 N N . ARG A 1 80 ? -16.630 -4.408 8.941 1.00 97.06 80 ARG A N 1
ATOM 664 C CA . ARG A 1 80 ? -16.874 -5.139 10.197 1.00 97.06 80 ARG A CA 1
ATOM 665 C C . ARG A 1 80 ? -16.679 -4.293 11.453 1.00 97.06 80 ARG A C 1
ATOM 667 O O . ARG A 1 80 ? -17.293 -4.598 12.472 1.00 97.06 80 ARG A O 1
ATOM 674 N N . TYR A 1 81 ? -15.829 -3.270 11.392 1.00 97.62 81 TYR A N 1
ATOM 675 C CA . TYR A 1 81 ? -15.372 -2.495 12.543 1.00 97.62 81 TYR A CA 1
ATOM 676 C C . TYR A 1 81 ? -15.265 -1.002 12.231 1.00 97.62 81 TYR A C 1
ATOM 678 O O . TYR A 1 81 ? -14.847 -0.592 11.144 1.00 97.62 81 TYR A O 1
ATOM 686 N N . ASP A 1 82 ? -15.515 -0.180 13.248 1.00 96.44 82 ASP A N 1
ATOM 687 C CA . ASP A 1 82 ? -15.327 1.269 13.165 1.00 96.44 82 ASP A CA 1
ATOM 688 C C . ASP A 1 82 ? -13.893 1.686 13.519 1.00 96.44 82 ASP A C 1
ATOM 690 O O . ASP A 1 82 ? -13.417 2.749 13.102 1.00 96.44 82 ASP A O 1
ATOM 694 N N . HIS A 1 83 ? -13.174 0.867 14.295 1.00 96.75 83 HIS A N 1
ATOM 695 C CA . HIS A 1 83 ? -11.866 1.207 14.840 1.00 96.75 83 HIS A CA 1
ATOM 696 C C . HIS A 1 83 ? -10.841 0.065 14.767 1.00 96.75 83 HIS A C 1
ATOM 698 O O . HIS A 1 83 ? -11.107 -1.081 15.113 1.00 96.75 83 HIS A O 1
ATOM 704 N N . LEU A 1 84 ? -9.569 0.417 14.520 1.00 96.62 84 LEU A N 1
ATOM 705 C CA . LEU A 1 84 ? -8.444 -0.537 14.573 1.00 96.62 84 LEU A CA 1
ATOM 706 C C . LEU A 1 84 ? -8.273 -1.244 15.930 1.00 96.62 84 LEU A C 1
ATOM 708 O O . LEU A 1 84 ? -7.604 -2.270 15.999 1.00 96.62 84 LEU A O 1
ATOM 712 N N . ARG A 1 85 ? -8.830 -0.702 17.022 1.00 95.75 85 ARG A N 1
ATOM 713 C CA . ARG A 1 85 ? -8.763 -1.335 18.353 1.00 95.75 85 ARG A CA 1
ATOM 714 C C . ARG A 1 85 ? -9.598 -2.615 18.452 1.00 95.75 85 ARG A C 1
ATOM 716 O O . ARG A 1 85 ? -9.382 -3.377 19.390 1.00 95.75 85 ARG A O 1
ATOM 723 N N . GLU A 1 86 ? -10.538 -2.804 17.533 1.00 97.19 86 GLU A N 1
ATOM 724 C CA . GLU A 1 86 ? -11.433 -3.962 17.472 1.00 97.19 86 GLU A CA 1
ATOM 725 C C . GLU A 1 86 ? -10.799 -5.122 16.699 1.00 97.19 86 GLU A C 1
ATOM 727 O O . GLU A 1 86 ? -11.107 -6.278 16.970 1.00 97.19 86 GLU A O 1
ATOM 732 N N . VAL A 1 87 ? -9.846 -4.822 15.808 1.00 97.38 87 VAL A N 1
ATOM 733 C CA . VAL A 1 87 ? -9.128 -5.826 15.017 1.00 97.38 87 VAL A CA 1
ATOM 734 C C . VAL A 1 87 ? -8.316 -6.744 15.930 1.00 97.38 87 VAL A C 1
ATOM 736 O O . VAL A 1 87 ? -7.436 -6.316 16.691 1.00 97.38 87 VAL A O 1
ATOM 739 N N . THR A 1 88 ? -8.587 -8.039 15.827 1.00 96.19 88 THR A N 1
ATOM 740 C CA . THR A 1 88 ? -7.975 -9.076 16.652 1.00 96.19 88 THR A CA 1
ATOM 741 C C . THR A 1 88 ? -6.757 -9.706 15.977 1.00 96.19 88 THR A C 1
ATOM 743 O O . THR A 1 88 ? -6.402 -9.423 14.834 1.00 96.19 88 THR A O 1
ATOM 746 N N . ARG A 1 89 ? -6.062 -10.588 16.707 1.00 96.69 89 ARG A N 1
ATOM 747 C CA . ARG A 1 89 ? -4.980 -11.392 16.122 1.00 96.69 89 ARG A CA 1
ATOM 748 C C . ARG A 1 89 ? -5.512 -12.347 15.054 1.00 96.69 89 ARG A C 1
ATOM 750 O O . ARG A 1 89 ? -4.806 -12.577 14.079 1.00 96.69 89 ARG A O 1
ATOM 757 N N . ASP A 1 90 ? -6.707 -12.886 15.256 1.00 96.25 90 ASP A N 1
ATOM 758 C CA . ASP A 1 90 ? -7.287 -13.884 14.363 1.00 96.25 90 ASP A CA 1
ATOM 759 C C . ASP A 1 90 ? -7.736 -13.230 13.053 1.00 96.25 90 ASP A C 1
ATOM 761 O O . ASP A 1 90 ? -7.507 -13.799 11.993 1.00 96.25 90 ASP A O 1
ATOM 765 N N . ASP A 1 91 ? -8.194 -11.974 13.097 1.00 96.62 91 ASP A N 1
ATOM 766 C CA . ASP A 1 91 ? -8.440 -11.168 11.891 1.00 96.62 91 ASP A CA 1
ATOM 767 C C . ASP A 1 91 ? -7.175 -10.969 11.053 1.00 96.62 91 ASP A C 1
ATOM 769 O O . ASP A 1 91 ? -7.206 -11.070 9.828 1.00 96.62 91 ASP A O 1
ATOM 773 N N . VAL A 1 92 ? -6.040 -10.695 11.708 1.00 96.88 92 VAL A N 1
ATOM 774 C CA . VAL A 1 92 ? -4.757 -10.561 11.007 1.00 96.88 92 VAL A CA 1
ATOM 775 C C . VAL A 1 92 ? -4.319 -11.902 10.423 1.00 96.88 92 VAL A C 1
ATOM 777 O O . VAL A 1 92 ? -3.779 -11.928 9.324 1.00 96.88 92 VAL A O 1
ATOM 780 N N . LEU A 1 93 ? -4.524 -13.013 11.134 1.00 95.81 93 LEU A N 1
ATOM 781 C CA . LEU A 1 93 ? -4.183 -14.341 10.620 1.00 95.81 93 LEU A CA 1
ATOM 782 C C . LEU A 1 93 ? -5.051 -14.716 9.416 1.00 95.81 93 LEU A C 1
ATOM 784 O O . LEU A 1 93 ? -4.487 -15.095 8.399 1.00 95.81 93 LEU A O 1
ATOM 788 N N . ALA A 1 94 ? -6.364 -14.487 9.478 1.00 95.00 94 ALA A N 1
ATOM 789 C CA . ALA A 1 94 ? -7.280 -14.746 8.368 1.00 95.00 94 ALA A CA 1
ATOM 790 C C . ALA A 1 94 ? -6.854 -14.022 7.079 1.00 95.00 94 ALA A C 1
ATOM 792 O O . ALA A 1 94 ? -6.871 -14.607 6.000 1.00 95.00 94 ALA A O 1
ATOM 793 N N . GLN A 1 95 ? -6.392 -12.774 7.198 1.00 94.12 95 GLN A N 1
ATOM 794 C CA . GLN A 1 95 ? -5.873 -12.001 6.064 1.00 94.12 95 GLN A CA 1
ATOM 795 C C . GLN A 1 95 ? -4.535 -12.543 5.538 1.00 94.12 95 GLN A C 1
ATOM 797 O O . GLN A 1 95 ? -4.266 -12.511 4.341 1.00 94.12 95 GLN A O 1
ATOM 802 N N . LEU A 1 96 ? -3.674 -13.052 6.421 1.00 92.25 96 LEU A N 1
ATOM 803 C CA . LEU A 1 96 ? -2.375 -13.603 6.031 1.00 92.25 96 LEU A CA 1
ATOM 804 C C . LEU A 1 96 ? -2.457 -15.026 5.479 1.00 92.25 96 LEU A C 1
ATOM 806 O O . LEU A 1 96 ? -1.544 -15.415 4.755 1.00 92.25 96 LEU A O 1
ATOM 810 N N . ASP A 1 97 ? -3.490 -15.791 5.825 1.00 90.81 97 ASP A N 1
ATOM 811 C CA . ASP A 1 97 ? -3.677 -17.172 5.369 1.00 90.81 97 ASP A CA 1
ATOM 812 C C . ASP A 1 97 ? -4.081 -17.239 3.887 1.00 90.81 97 ASP A C 1
ATOM 814 O O . ASP A 1 97 ? -3.804 -18.232 3.217 1.00 90.81 97 ASP A O 1
ATOM 818 N N . ALA A 1 98 ? -4.651 -16.157 3.346 1.00 83.31 98 ALA A N 1
ATOM 819 C CA . ALA A 1 98 ? -4.917 -16.003 1.915 1.00 83.31 98 ALA A CA 1
ATOM 820 C C . ALA A 1 98 ? -3.660 -15.655 1.088 1.00 83.31 98 ALA A C 1
ATOM 822 O O . ALA A 1 98 ? -3.708 -15.661 -0.141 1.00 83.31 98 ALA A O 1
ATOM 823 N N . LEU A 1 99 ? -2.535 -15.337 1.739 1.00 84.62 99 LEU A N 1
ATOM 824 C CA . LEU A 1 99 ? -1.329 -14.820 1.093 1.00 84.62 99 LEU A CA 1
ATOM 825 C C . LEU A 1 99 ? -0.150 -15.778 1.252 1.00 84.62 99 LEU A C 1
ATOM 827 O O . LEU A 1 99 ? 0.041 -16.399 2.295 1.00 84.62 99 LEU A O 1
ATOM 831 N N . ASN A 1 100 ? 0.736 -15.799 0.256 1.00 77.38 100 ASN A N 1
ATOM 832 C CA . ASN A 1 100 ? 1.924 -16.652 0.257 1.00 77.38 100 ASN A CA 1
ATOM 833 C C . ASN A 1 100 ? 3.218 -15.851 0.046 1.00 77.38 100 ASN A C 1
ATOM 835 O O . ASN A 1 100 ? 3.207 -14.705 -0.408 1.00 77.38 100 ASN A O 1
ATOM 839 N N . GLY A 1 101 ? 4.352 -16.457 0.411 1.00 77.94 101 GLY A N 1
ATOM 840 C CA . GLY A 1 101 ? 5.690 -15.945 0.101 1.00 77.94 101 GLY A CA 1
ATOM 841 C C . GLY A 1 101 ? 5.928 -14.478 0.488 1.00 77.94 101 GLY A C 1
ATOM 842 O O . GLY A 1 101 ? 5.665 -14.058 1.620 1.00 77.94 101 GLY A O 1
ATOM 843 N N . SER A 1 102 ? 6.454 -13.698 -0.462 1.00 74.94 102 SER A N 1
ATOM 844 C CA . SER A 1 102 ? 6.812 -12.286 -0.275 1.00 74.94 102 SER A CA 1
ATOM 845 C C . SER A 1 102 ? 5.605 -11.397 0.039 1.00 74.94 102 SER A C 1
ATOM 847 O O . SER A 1 102 ? 5.726 -10.497 0.871 1.00 74.94 102 SER A O 1
ATOM 849 N N . GLN A 1 103 ? 4.436 -11.667 -0.550 1.00 77.75 103 GLN A N 1
ATOM 850 C CA . GLN A 1 103 ? 3.219 -10.885 -0.317 1.00 77.75 103 GLN A CA 1
ATOM 851 C C . GLN A 1 103 ? 2.747 -11.009 1.135 1.00 77.75 103 GLN A C 1
ATOM 853 O O . GLN A 1 103 ? 2.492 -9.998 1.796 1.00 77.75 103 GLN A O 1
ATOM 858 N N . ARG A 1 104 ? 2.716 -12.233 1.679 1.00 87.38 104 ARG A N 1
ATOM 859 C CA . ARG A 1 104 ? 2.382 -12.480 3.091 1.00 87.38 104 ARG A CA 1
ATOM 860 C C . ARG A 1 104 ? 3.347 -11.760 4.032 1.00 87.38 104 ARG A C 1
ATOM 862 O O . ARG A 1 104 ? 2.932 -11.121 5.001 1.00 87.38 104 ARG A O 1
ATOM 869 N N . GLN A 1 105 ? 4.647 -11.862 3.749 1.00 83.31 105 GLN A N 1
ATOM 870 C CA . GLN A 1 105 ? 5.696 -11.222 4.546 1.00 83.31 105 GLN A CA 1
ATOM 871 C C . GLN A 1 105 ? 5.556 -9.701 4.542 1.00 83.31 105 GLN A C 1
ATOM 873 O O . GLN A 1 105 ? 5.533 -9.085 5.612 1.00 83.31 105 GLN A O 1
ATOM 878 N N . HIS A 1 106 ? 5.436 -9.108 3.354 1.00 84.38 106 HIS A N 1
ATOM 879 C CA . HIS A 1 106 ? 5.332 -7.666 3.190 1.00 84.38 106 HIS A CA 1
ATOM 880 C C . HIS A 1 106 ? 4.057 -7.134 3.852 1.00 84.38 106 HIS A C 1
ATOM 882 O O . HIS A 1 106 ? 4.138 -6.203 4.651 1.00 84.38 106 HIS A O 1
ATOM 888 N N . THR A 1 107 ? 2.915 -7.795 3.651 1.00 89.88 107 THR A N 1
ATOM 889 C CA . THR A 1 107 ? 1.646 -7.440 4.310 1.00 89.88 107 THR A CA 1
ATOM 890 C C . THR A 1 107 ? 1.790 -7.416 5.829 1.00 89.88 107 THR A C 1
ATOM 892 O O . THR A 1 107 ? 1.447 -6.424 6.472 1.00 89.88 107 THR A O 1
ATOM 895 N N . LEU A 1 108 ? 2.387 -8.451 6.432 1.00 94.94 108 LEU A N 1
ATOM 896 C CA . LEU A 1 108 ? 2.608 -8.471 7.879 1.00 94.94 108 LEU A CA 1
ATOM 897 C C . LEU A 1 108 ? 3.594 -7.386 8.351 1.00 94.94 108 LEU A C 1
ATOM 899 O O . LEU A 1 108 ? 3.429 -6.854 9.451 1.00 94.94 108 LEU A O 1
ATOM 903 N N . ILE A 1 109 ? 4.618 -7.046 7.563 1.00 92.31 109 ILE A N 1
ATOM 904 C CA . ILE A 1 109 ? 5.542 -5.942 7.875 1.00 92.31 109 ILE A CA 1
ATOM 905 C C . ILE A 1 109 ? 4.787 -4.609 7.909 1.00 92.31 109 ILE A C 1
ATOM 907 O O . ILE A 1 109 ? 4.923 -3.857 8.879 1.00 92.31 109 ILE A O 1
ATOM 911 N N . VAL A 1 110 ? 3.961 -4.345 6.897 1.00 94.19 110 VAL A N 1
ATOM 912 C CA . VAL A 1 110 ? 3.179 -3.110 6.790 1.00 94.19 110 VAL A CA 1
ATOM 913 C C . VAL A 1 110 ? 2.140 -3.024 7.910 1.00 94.19 110 VAL A C 1
ATOM 915 O O . VAL A 1 110 ? 2.104 -2.027 8.633 1.00 94.19 110 VAL A O 1
ATOM 918 N N . LEU A 1 111 ? 1.374 -4.093 8.158 1.00 97.38 111 LEU A N 1
ATOM 919 C CA . LEU A 1 111 ? 0.421 -4.147 9.273 1.00 97.38 111 LEU A CA 1
ATOM 920 C C . LEU A 1 111 ? 1.120 -3.932 10.622 1.00 97.38 111 LEU A C 1
ATOM 922 O O . LEU A 1 111 ? 0.627 -3.191 11.473 1.00 97.38 111 LEU A O 1
ATOM 926 N N . ARG A 1 112 ? 2.308 -4.518 10.825 1.00 96.94 112 ARG A N 1
ATOM 927 C CA . ARG A 1 112 ? 3.087 -4.299 12.052 1.00 96.94 112 ARG A CA 1
ATOM 928 C C . ARG A 1 112 ? 3.539 -2.846 12.194 1.00 96.94 112 ARG A C 1
ATOM 930 O O . ARG A 1 112 ? 3.575 -2.353 13.321 1.00 96.94 112 ARG A O 1
ATOM 937 N N . SER A 1 113 ? 3.862 -2.170 11.091 1.00 95.56 113 SER A N 1
ATOM 938 C CA . SER A 1 113 ? 4.166 -0.734 11.078 1.00 95.56 113 SER A CA 1
ATOM 939 C C . SER A 1 113 ? 2.959 0.086 11.553 1.00 95.56 113 SER A C 1
ATOM 941 O O . SER A 1 113 ? 3.082 0.847 12.518 1.00 95.56 113 SER A O 1
ATOM 943 N N . LEU A 1 114 ? 1.780 -0.151 10.966 1.00 97.38 114 LEU A N 1
ATOM 944 C CA . LEU A 1 114 ? 0.527 0.522 11.326 1.00 97.38 114 LEU A CA 1
ATOM 945 C C . LEU A 1 114 ? 0.148 0.288 12.797 1.00 97.38 114 LEU A C 1
ATOM 947 O O . LEU A 1 114 ? 0.049 1.238 13.577 1.00 97.38 114 LEU A O 1
ATOM 951 N N . PHE A 1 115 ? -0.010 -0.971 13.218 1.00 97.69 115 PHE A N 1
ATOM 952 C CA . PHE A 1 115 ? -0.419 -1.298 14.590 1.00 97.69 115 PHE A CA 1
ATOM 953 C C . PHE A 1 115 ? 0.658 -0.956 15.623 1.00 97.69 115 PHE A C 1
ATOM 955 O O . PHE A 1 115 ? 0.348 -0.587 16.758 1.00 97.69 115 PHE A O 1
ATOM 962 N N . GLY A 1 116 ? 1.936 -1.037 15.246 1.00 95.44 116 GLY A N 1
ATOM 963 C CA . GLY A 1 116 ? 3.039 -0.552 16.068 1.00 95.44 116 GLY A CA 1
ATOM 964 C C . GLY A 1 116 ? 2.911 0.944 16.345 1.00 95.44 116 GLY A C 1
ATOM 965 O O . GLY A 1 116 ? 3.068 1.371 17.494 1.00 95.44 116 GLY A O 1
ATOM 966 N N . ARG A 1 117 ? 2.560 1.734 15.322 1.00 93.75 117 ARG A N 1
ATOM 967 C CA . ARG A 1 117 ? 2.361 3.175 15.478 1.00 93.75 117 ARG A CA 1
ATOM 968 C C . ARG A 1 117 ? 1.096 3.511 16.261 1.00 93.75 117 ARG A C 1
ATOM 970 O O . ARG A 1 117 ? 1.176 4.304 17.197 1.00 93.75 117 ARG A O 1
ATOM 977 N N . ALA A 1 118 ? -0.026 2.872 15.943 1.00 94.31 118 ALA A N 1
ATOM 978 C CA . ALA A 1 118 ? -1.280 3.048 16.670 1.00 94.31 118 ALA A CA 1
ATOM 979 C C . ALA A 1 118 ? -1.112 2.738 18.171 1.00 94.31 118 ALA A C 1
ATOM 981 O O . ALA A 1 118 ? -1.553 3.502 19.031 1.00 94.31 118 ALA A O 1
ATOM 982 N N . LYS A 1 119 ? -0.362 1.678 18.512 1.00 94.75 119 LYS A N 1
ATOM 983 C CA . LYS A 1 119 ? -0.056 1.354 19.913 1.00 94.75 119 LYS A CA 1
ATOM 984 C C . LYS A 1 119 ? 0.798 2.434 20.574 1.00 94.75 119 LYS A C 1
ATOM 986 O O . LYS A 1 119 ? 0.525 2.823 21.704 1.00 94.75 119 LYS A O 1
ATOM 991 N N . LYS A 1 120 ? 1.829 2.928 19.881 1.00 91.44 120 LYS A N 1
ATOM 992 C CA . LYS A 1 120 ? 2.720 3.977 20.402 1.00 91.44 120 LYS A CA 1
ATOM 993 C C . LYS A 1 120 ? 1.980 5.287 20.691 1.00 91.44 120 LYS A C 1
ATOM 995 O O . LYS A 1 120 ? 2.346 5.981 21.632 1.00 91.44 120 LYS A O 1
ATOM 1000 N N . ASN A 1 121 ? 0.947 5.594 19.913 1.00 86.81 121 ASN A N 1
ATOM 1001 C CA . ASN A 1 121 ? 0.111 6.780 20.084 1.00 86.81 121 ASN A CA 1
ATOM 1002 C C . ASN A 1 121 ? -1.079 6.569 21.039 1.00 86.81 121 ASN A C 1
ATOM 1004 O O . ASN A 1 121 ? -1.887 7.476 21.206 1.00 86.81 121 ASN A O 1
ATOM 1008 N N . GLY A 1 122 ? -1.222 5.382 21.637 1.00 90.12 122 GLY A N 1
ATOM 1009 C CA . GLY A 1 122 ? -2.307 5.075 22.574 1.00 90.12 122 GLY A CA 1
ATOM 1010 C C . GLY A 1 122 ? -3.688 4.900 21.933 1.00 90.12 122 GLY A C 1
ATOM 1011 O O . GLY A 1 122 ? -4.683 4.793 22.649 1.00 90.12 122 GLY A O 1
ATOM 1012 N N . THR A 1 123 ? -3.787 4.836 20.602 1.00 91.75 123 THR A N 1
ATOM 1013 C CA . THR A 1 123 ? -5.074 4.638 19.914 1.00 91.75 123 THR A CA 1
ATOM 1014 C C . THR A 1 123 ? -5.527 3.180 19.919 1.00 91.75 123 THR A C 1
ATOM 1016 O O . THR A 1 123 ? -6.715 2.905 19.757 1.00 91.75 123 THR A O 1
ATOM 1019 N N . ILE A 1 124 ? -4.610 2.247 20.180 1.00 93.56 124 ILE A N 1
ATOM 1020 C CA . ILE A 1 124 ? -4.909 0.856 20.527 1.00 93.56 124 ILE A CA 1
ATOM 1021 C C . ILE A 1 124 ? -4.106 0.455 21.766 1.00 93.56 124 ILE A C 1
ATOM 1023 O O . ILE A 1 124 ? -3.001 0.948 21.995 1.00 93.56 124 ILE A O 1
ATOM 1027 N N . PHE A 1 125 ? -4.618 -0.510 22.526 1.00 90.25 125 PHE A N 1
ATOM 1028 C CA . PHE A 1 125 ? -3.937 -1.016 23.723 1.00 90.25 125 PHE A CA 1
ATOM 1029 C C . PHE A 1 125 ? -3.094 -2.267 23.440 1.00 90.25 125 PHE A C 1
ATOM 1031 O O . PHE A 1 125 ? -1.985 -2.430 23.960 1.00 90.25 125 PHE A O 1
ATOM 1038 N N . LYS A 1 126 ? -3.590 -3.148 22.566 1.00 92.00 126 LYS A N 1
ATOM 1039 C CA . LYS A 1 126 ? -2.940 -4.406 22.189 1.00 92.00 126 LYS A CA 1
ATOM 1040 C C . LYS A 1 126 ? -2.567 -4.360 20.713 1.00 92.00 126 LYS A C 1
ATOM 1042 O O . LYS A 1 126 ? -3.380 -3.978 19.888 1.00 92.00 126 LYS A O 1
ATOM 1047 N N . ASN A 1 127 ? -1.337 -4.761 20.387 1.00 94.44 127 ASN A N 1
ATOM 1048 C CA 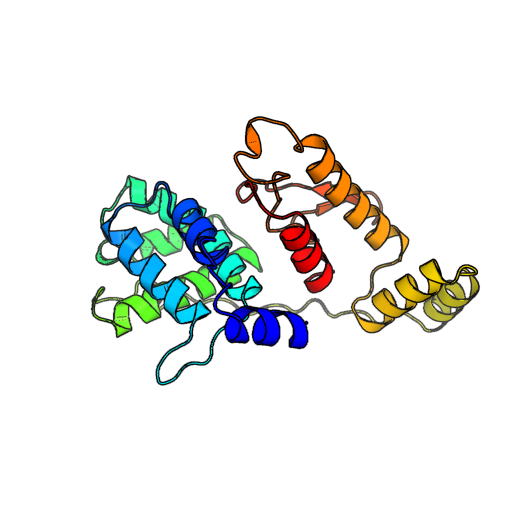. ASN A 1 127 ? -0.914 -4.903 18.996 1.00 94.44 127 ASN A CA 1
ATOM 1049 C C . ASN A 1 127 ? -1.247 -6.333 18.512 1.00 94.44 127 ASN A C 1
ATOM 1051 O O . ASN A 1 127 ? -0.591 -7.271 18.990 1.00 94.44 127 ASN A O 1
ATOM 1055 N N . PRO A 1 128 ? -2.207 -6.520 17.581 1.00 95.75 128 PRO A N 1
ATOM 1056 C CA . PRO A 1 128 ? -2.603 -7.843 17.092 1.00 95.75 128 PRO A CA 1
ATOM 1057 C C . PRO A 1 128 ? -1.483 -8.559 16.316 1.00 95.75 128 PRO A C 1
AT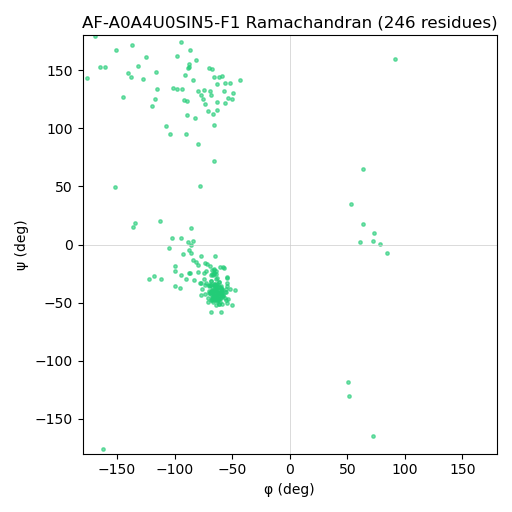OM 1059 O O . PRO A 1 128 ? -1.444 -9.788 16.284 1.00 95.75 128 PRO A O 1
ATOM 1062 N N . THR A 1 129 ? -0.487 -7.832 15.794 1.00 96.00 129 THR A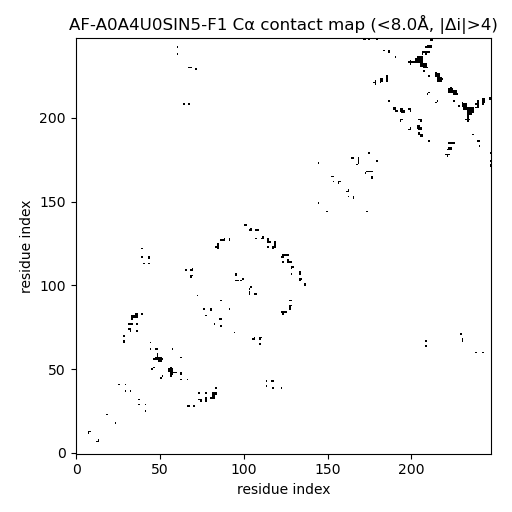 N 1
ATOM 1063 C CA . THR A 1 129 ? 0.636 -8.408 15.030 1.00 96.00 129 THR A CA 1
ATOM 1064 C C . THR A 1 129 ? 1.803 -8.888 15.904 1.00 96.00 129 THR A C 1
ATOM 1066 O O . THR A 1 129 ? 2.771 -9.457 15.394 1.00 96.00 129 THR A O 1
ATOM 1069 N N . GLY A 1 130 ? 1.783 -8.611 17.216 1.00 84.69 130 GLY A N 1
ATOM 1070 C CA . GLY A 1 130 ? 2.956 -8.685 18.105 1.00 84.69 130 GLY A CA 1
ATOM 1071 C C . GLY A 1 130 ? 3.571 -10.076 18.323 1.00 84.69 130 GLY A C 1
ATOM 1072 O O . GLY A 1 130 ? 4.645 -10.175 18.906 1.00 84.69 130 GLY A O 1
ATOM 1073 N N . ARG A 1 131 ? 2.915 -11.151 17.871 1.00 89.25 131 ARG A N 1
ATOM 1074 C CA . ARG A 1 131 ? 3.379 -12.549 18.017 1.00 89.25 131 ARG A CA 1
ATOM 1075 C C . ARG A 1 131 ? 3.223 -13.376 16.739 1.00 89.25 131 ARG A C 1
ATOM 1077 O O . ARG A 1 131 ? 3.247 -14.603 16.784 1.00 89.25 131 ARG A O 1
ATOM 1084 N N . ILE A 1 132 ? 3.004 -12.719 15.605 1.00 92.12 132 ILE A N 1
ATOM 1085 C CA . ILE A 1 132 ? 2.891 -13.392 14.310 1.00 92.12 132 ILE A CA 1
ATOM 1086 C C . ILE A 1 132 ? 4.284 -13.414 13.680 1.00 92.12 132 ILE A C 1
ATOM 1088 O O . ILE A 1 132 ? 4.919 -12.366 13.546 1.00 92.12 132 ILE A O 1
ATOM 1092 N N . ARG A 1 133 ? 4.782 -14.604 13.326 1.00 87.50 133 ARG A N 1
ATOM 1093 C CA . ARG A 1 133 ? 6.094 -14.753 12.680 1.00 87.50 133 ARG A CA 1
ATOM 1094 C C . ARG A 1 133 ? 6.010 -14.303 11.222 1.00 87.50 133 ARG A C 1
ATOM 1096 O O . ARG A 1 133 ? 5.108 -14.714 10.496 1.00 87.50 133 ARG A O 1
ATOM 1103 N N . VAL A 1 134 ? 6.978 -13.485 10.804 1.00 82.69 134 VAL A N 1
ATOM 1104 C CA . VAL A 1 134 ? 7.131 -13.074 9.395 1.00 82.69 134 VAL A CA 1
ATOM 1105 C C . VAL A 1 134 ? 7.528 -14.261 8.523 1.00 82.69 134 VAL A C 1
ATOM 1107 O O . VAL A 1 134 ? 6.997 -14.409 7.433 1.00 82.69 134 VAL A O 1
ATOM 1110 N N . GLY A 1 135 ? 8.354 -15.165 9.052 1.00 71.12 135 GLY A N 1
ATOM 1111 C CA . GLY A 1 135 ? 9.004 -16.215 8.267 1.00 71.12 135 GLY A CA 1
ATOM 1112 C C . GLY A 1 135 ? 10.364 -15.737 7.756 1.00 71.12 135 GLY A C 1
ATOM 1113 O O . GLY A 1 135 ? 10.638 -14.536 7.755 1.00 71.12 135 GLY A O 1
ATOM 1114 N N . GLN A 1 136 ? 11.235 -16.677 7.391 1.00 59.47 136 GLN A N 1
ATOM 1115 C CA . GLN A 1 136 ? 12.495 -16.361 6.719 1.00 59.47 136 GLN A CA 1
ATOM 1116 C C . GLN A 1 136 ? 12.254 -16.223 5.217 1.00 59.47 136 GLN A C 1
ATOM 1118 O O . GLN A 1 136 ? 11.444 -16.941 4.635 1.00 59.47 136 GLN A O 1
ATOM 1123 N N . ARG A 1 137 ? 12.941 -15.262 4.598 1.00 55.78 137 ARG A N 1
ATOM 1124 C CA . ARG A 1 137 ? 13.005 -15.128 3.145 1.00 55.78 137 ARG A CA 1
ATOM 1125 C C . ARG A 1 137 ? 14.077 -16.092 2.650 1.00 55.78 137 ARG A C 1
ATOM 1127 O O . ARG A 1 137 ? 15.261 -15.843 2.882 1.00 55.78 137 ARG A O 1
ATOM 1134 N N . GLU A 1 138 ? 13.670 -17.169 1.989 1.00 46.72 138 GLU A N 1
ATOM 1135 C CA . GLU A 1 138 ? 14.587 -17.911 1.126 1.00 46.72 138 GLU A CA 1
ATOM 1136 C C . GLU A 1 138 ? 14.935 -16.970 -0.027 1.00 46.72 138 GLU A C 1
ATOM 1138 O O . GLU A 1 138 ? 14.103 -16.656 -0.878 1.00 46.72 138 GLU A O 1
ATOM 1143 N N . HIS A 1 139 ? 16.131 -16.388 0.027 1.00 48.78 139 HIS A N 1
ATOM 1144 C CA . HIS A 1 139 ? 16.632 -15.617 -1.096 1.00 48.78 139 HIS A CA 1
ATOM 1145 C C . HIS A 1 139 ? 16.945 -16.633 -2.188 1.00 48.78 139 HIS A C 1
ATOM 1147 O O . HIS A 1 139 ? 17.821 -17.476 -2.001 1.00 48.78 139 HIS A O 1
ATOM 1153 N N . GLY A 1 140 ? 16.216 -16.573 -3.305 1.00 49.12 140 GLY A N 1
ATOM 1154 C CA . GLY A 1 140 ? 16.654 -17.250 -4.518 1.00 49.12 140 GLY A CA 1
ATOM 1155 C C . GLY A 1 140 ? 18.078 -16.792 -4.811 1.00 49.12 140 GLY A C 1
ATOM 1156 O O . GLY A 1 140 ? 18.352 -15.590 -4.802 1.00 49.12 140 GLY A O 1
ATOM 1157 N N . ILE A 1 141 ? 18.997 -17.741 -4.974 1.00 42.44 141 ILE A N 1
ATOM 1158 C CA . ILE A 1 141 ? 20.379 -17.425 -5.320 1.00 42.44 141 ILE A CA 1
ATOM 1159 C C . ILE A 1 141 ? 20.331 -16.766 -6.697 1.00 42.44 141 ILE A C 1
ATOM 1161 O O . ILE A 1 141 ? 19.893 -17.383 -7.666 1.00 42.44 141 ILE A O 1
ATOM 1165 N N . ILE A 1 142 ? 20.730 -15.496 -6.770 1.00 45.19 142 ILE A N 1
ATOM 1166 C CA . ILE A 1 142 ? 20.909 -14.807 -8.046 1.00 45.19 142 ILE A CA 1
ATOM 1167 C C . ILE A 1 142 ? 22.086 -15.497 -8.729 1.00 45.19 142 ILE A C 1
ATOM 1169 O O . ILE A 1 142 ? 23.211 -15.441 -8.231 1.00 45.19 142 ILE A O 1
ATOM 1173 N N . GLN A 1 143 ? 21.819 -16.198 -9.827 1.00 48.81 143 GLN A N 1
ATOM 1174 C CA . GLN A 1 143 ? 22.868 -16.831 -10.612 1.00 48.81 143 GLN A CA 1
ATOM 1175 C C . GLN A 1 143 ? 23.578 -15.752 -11.449 1.00 48.81 143 GLN A C 1
ATOM 1177 O O . GLN A 1 143 ? 22.891 -14.970 -12.111 1.00 48.81 143 GLN A O 1
ATOM 1182 N N . PRO A 1 144 ? 24.920 -15.664 -11.412 1.00 46.59 144 PRO A N 1
ATOM 1183 C CA . PRO A 1 144 ? 25.661 -14.721 -12.243 1.00 46.59 144 PRO A CA 1
ATOM 1184 C C . PRO A 1 144 ? 25.426 -14.999 -13.732 1.00 46.59 144 PRO A C 1
ATOM 1186 O O . PRO A 1 144 ? 25.323 -16.158 -14.133 1.00 46.59 144 PRO A O 1
ATOM 1189 N N . LEU A 1 145 ? 25.375 -13.948 -14.553 1.00 51.09 145 LEU A N 1
ATOM 1190 C CA . LEU A 1 145 ? 25.507 -14.109 -16.001 1.00 51.09 145 LEU A CA 1
ATOM 1191 C C . LEU A 1 145 ? 26.947 -14.513 -16.336 1.00 51.09 145 LEU A C 1
ATOM 1193 O O . LEU A 1 145 ? 27.891 -13.876 -15.870 1.00 51.09 145 LEU A O 1
ATOM 1197 N N . GLU A 1 146 ? 27.105 -15.541 -17.169 1.00 71.69 146 GLU A N 1
ATOM 1198 C CA . GLU A 1 146 ? 28.419 -15.934 -17.686 1.00 71.69 146 GLU A CA 1
ATOM 1199 C C . GLU A 1 146 ? 29.002 -14.840 -18.609 1.00 71.69 146 GLU A C 1
ATOM 1201 O O . GLU A 1 146 ? 28.239 -14.222 -19.364 1.00 71.69 146 GLU A O 1
ATOM 1206 N N . PRO A 1 147 ? 30.332 -14.607 -18.604 1.00 65.19 147 PRO A N 1
ATOM 1207 C CA . PRO A 1 147 ? 30.979 -13.528 -19.366 1.00 65.19 147 PRO A CA 1
ATOM 1208 C C . PRO A 1 147 ? 30.656 -13.537 -20.866 1.00 65.19 147 PRO A C 1
ATOM 1210 O O . PRO A 1 147 ? 30.448 -12.491 -21.475 1.00 65.19 147 PRO A O 1
ATOM 1213 N N . GLU A 1 148 ? 30.518 -14.728 -21.444 1.00 69.44 148 GLU A N 1
ATOM 1214 C CA . GLU A 1 148 ? 30.167 -14.930 -22.851 1.00 69.44 148 GLU A CA 1
ATOM 1215 C C . GLU A 1 148 ? 28.789 -14.356 -23.227 1.00 69.44 148 GLU A C 1
ATOM 1217 O O . GLU A 1 148 ? 28.602 -13.845 -24.332 1.00 69.44 148 GLU A O 1
ATOM 1222 N N . HIS A 1 149 ? 27.823 -14.363 -22.307 1.00 64.94 149 HIS A N 1
ATOM 1223 C CA . HIS A 1 149 ? 26.504 -13.773 -22.546 1.00 64.94 149 HIS A CA 1
ATOM 1224 C C . HIS A 1 149 ? 26.541 -12.239 -22.502 1.00 64.94 149 HIS A C 1
ATOM 1226 O O . HIS A 1 149 ? 25.766 -11.583 -23.203 1.00 64.94 149 HIS A O 1
ATOM 1232 N N . ILE A 1 150 ? 27.457 -11.665 -21.718 1.00 61.91 150 ILE A N 1
ATOM 1233 C CA . ILE A 1 150 ? 27.660 -10.214 -21.623 1.00 61.91 150 ILE A CA 1
ATOM 1234 C C . ILE A 1 150 ? 28.286 -9.700 -22.921 1.00 61.91 150 ILE A C 1
ATOM 1236 O O . ILE A 1 150 ? 27.755 -8.771 -23.532 1.00 61.91 150 ILE A O 1
ATOM 1240 N N . ASP A 1 151 ? 29.353 -10.349 -23.388 1.00 70.19 151 ASP A N 1
ATOM 1241 C CA . ASP A 1 151 ? 30.072 -9.944 -24.600 1.00 70.19 151 ASP A CA 1
ATOM 1242 C C . ASP A 1 151 ? 29.180 -10.020 -25.847 1.00 70.19 151 ASP A C 1
ATOM 1244 O O . ASP A 1 151 ? 29.153 -9.092 -26.662 1.00 70.19 151 ASP A O 1
ATOM 1248 N N . ASN A 1 152 ? 28.372 -11.079 -25.955 1.00 70.44 152 ASN A N 1
ATOM 1249 C CA . ASN A 1 152 ? 27.406 -11.230 -27.042 1.00 70.44 152 ASN A CA 1
ATOM 1250 C C . ASN A 1 152 ? 26.315 -10.146 -27.010 1.00 70.44 152 ASN A C 1
ATOM 1252 O O . ASN A 1 152 ? 25.931 -9.631 -28.062 1.00 70.44 152 ASN A O 1
ATOM 1256 N N . SER A 1 153 ? 25.855 -9.753 -25.818 1.00 61.47 153 SER A N 1
ATOM 1257 C CA . SER A 1 153 ? 24.853 -8.690 -25.657 1.00 61.47 153 SER A CA 1
ATOM 1258 C C . SER A 1 153 ? 25.419 -7.316 -26.029 1.00 61.47 153 SER A C 1
ATOM 1260 O O . SER A 1 153 ? 24.763 -6.548 -26.723 1.00 61.47 153 SER A O 1
ATOM 1262 N N . VAL A 1 154 ? 26.668 -7.015 -25.658 1.00 68.75 154 VAL A N 1
ATOM 1263 C CA . VAL A 1 154 ? 27.336 -5.754 -26.034 1.00 68.75 154 VAL A CA 1
ATOM 1264 C C . VAL A 1 154 ? 27.583 -5.677 -27.543 1.00 68.75 154 VAL A C 1
ATOM 1266 O O . VAL A 1 154 ? 27.383 -4.623 -28.152 1.00 68.75 154 VAL A O 1
ATOM 1269 N N . ALA A 1 155 ? 27.989 -6.787 -28.162 1.00 72.94 155 ALA A N 1
ATOM 1270 C CA . ALA A 1 155 ? 28.251 -6.850 -29.597 1.00 72.94 155 ALA A CA 1
ATOM 1271 C C . ALA A 1 155 ? 26.975 -6.714 -30.449 1.00 72.94 155 ALA A C 1
ATOM 1273 O O . ALA A 1 155 ? 27.029 -6.154 -31.546 1.00 72.94 155 ALA A O 1
ATOM 1274 N N . ALA A 1 156 ? 25.828 -7.183 -29.948 1.00 71.50 156 ALA A N 1
ATOM 1275 C CA . ALA A 1 156 ? 24.551 -7.139 -30.661 1.00 71.50 156 ALA A CA 1
ATOM 1276 C C . ALA A 1 156 ? 23.947 -5.724 -30.772 1.00 71.50 156 ALA A C 1
ATOM 1278 O O . ALA A 1 156 ? 23.073 -5.487 -31.610 1.00 71.50 156 ALA A O 1
ATOM 1279 N N . VAL A 1 157 ? 24.413 -4.766 -29.963 1.00 73.06 157 VAL A N 1
ATOM 1280 C CA . VAL A 1 157 ? 23.736 -3.478 -29.784 1.00 73.06 157 VAL A CA 1
ATOM 1281 C C . VAL A 1 157 ? 24.488 -2.319 -30.463 1.00 73.06 157 VAL A C 1
ATOM 1283 O O . VAL A 1 157 ? 25.487 -1.776 -29.973 1.00 73.06 157 VAL A O 1
ATOM 1286 N N . ALA A 1 158 ? 23.980 -1.902 -31.629 1.00 71.19 158 ALA A N 1
ATOM 1287 C CA . ALA A 1 158 ? 24.626 -0.906 -32.493 1.00 71.19 158 ALA A CA 1
ATOM 1288 C C . ALA A 1 158 ? 24.148 0.544 -32.286 1.00 71.19 158 ALA A C 1
ATOM 1290 O O . ALA A 1 158 ? 24.896 1.480 -32.578 1.00 71.19 158 ALA A O 1
ATOM 1291 N N . LYS A 1 159 ? 22.918 0.764 -31.799 1.00 78.50 159 LYS A N 1
ATOM 1292 C CA . LYS A 1 159 ? 22.338 2.112 -31.677 1.00 78.50 159 LYS A CA 1
ATOM 1293 C C . LYS A 1 159 ? 22.632 2.733 -30.302 1.00 78.50 159 LYS A C 1
ATOM 1295 O O . LYS A 1 159 ? 22.611 2.020 -29.302 1.00 78.50 159 LYS A O 1
ATOM 1300 N N . PRO A 1 160 ? 22.836 4.063 -30.207 1.00 61.47 160 PRO A N 1
ATOM 1301 C CA . PRO A 1 160 ? 23.129 4.729 -28.933 1.00 61.47 160 PRO A CA 1
ATOM 1302 C C . PRO A 1 160 ? 22.046 4.569 -27.853 1.00 61.47 160 PRO A C 1
ATOM 1304 O O . PRO A 1 160 ? 22.383 4.443 -26.681 1.00 61.47 160 PRO A O 1
ATOM 1307 N N . ALA A 1 161 ? 20.764 4.550 -28.235 1.00 52.16 161 ALA A N 1
ATOM 1308 C CA . ALA A 1 161 ? 19.653 4.372 -27.296 1.00 52.16 161 ALA A CA 1
ATOM 1309 C C . ALA A 1 161 ? 19.640 2.963 -26.683 1.00 52.16 161 ALA A C 1
ATOM 1311 O O . ALA A 1 161 ? 19.490 2.814 -25.476 1.00 52.16 161 ALA A O 1
ATOM 1312 N N . ASP A 1 162 ? 19.897 1.944 -27.497 1.00 56.09 162 ASP A N 1
ATOM 1313 C CA . ASP A 1 162 ? 19.915 0.551 -27.058 1.00 56.09 162 ASP A CA 1
ATOM 1314 C C . ASP A 1 162 ? 21.136 0.279 -26.156 1.00 56.09 162 ASP A C 1
ATOM 1316 O O . ASP A 1 162 ? 21.038 -0.434 -25.166 1.00 56.09 162 ASP A O 1
ATOM 1320 N N . ARG A 1 163 ? 22.286 0.926 -26.415 1.00 60.22 163 ARG A N 1
ATOM 1321 C CA . ARG A 1 163 ? 23.459 0.857 -25.518 1.00 60.22 163 ARG A CA 1
ATOM 1322 C C . ARG A 1 163 ? 23.195 1.484 -24.154 1.00 60.22 163 ARG A C 1
ATOM 1324 O O . ARG A 1 163 ? 23.747 1.024 -23.160 1.00 60.22 163 ARG A O 1
ATOM 1331 N N . LEU A 1 164 ? 22.381 2.539 -24.112 1.00 53.81 164 LEU A N 1
ATOM 1332 C CA . LEU A 1 164 ? 21.954 3.156 -22.861 1.00 53.81 164 LEU A CA 1
ATOM 1333 C C . LEU A 1 164 ? 21.016 2.221 -22.089 1.00 53.81 164 LEU A C 1
ATOM 1335 O O . LEU A 1 164 ? 21.188 2.072 -20.886 1.00 53.81 164 LEU A O 1
ATOM 1339 N N . VAL A 1 165 ? 20.082 1.553 -22.773 1.00 57.22 165 VAL A N 1
ATOM 1340 C CA . VAL A 1 165 ? 19.206 0.533 -22.169 1.00 57.22 165 VAL A CA 1
ATOM 1341 C C . VAL A 1 165 ? 20.023 -0.646 -21.637 1.00 57.22 165 VAL A C 1
ATOM 1343 O O . VAL A 1 165 ? 19.869 -0.983 -20.467 1.00 57.22 165 VAL A O 1
ATOM 1346 N N . LEU A 1 166 ? 20.966 -1.179 -22.421 1.00 59.97 166 LEU A N 1
ATOM 1347 C CA . LEU A 1 166 ? 21.860 -2.260 -21.997 1.00 59.97 166 LEU A CA 1
ATOM 1348 C C . LEU A 1 166 ? 22.724 -1.850 -20.797 1.00 59.97 166 LEU A C 1
ATOM 1350 O O . LEU A 1 166 ? 22.901 -2.630 -19.867 1.00 59.97 166 LEU A O 1
ATOM 1354 N N . ALA A 1 167 ? 23.250 -0.621 -20.782 1.00 58.72 167 ALA A N 1
ATOM 1355 C CA . ALA A 1 167 ? 24.009 -0.103 -19.647 1.00 58.72 167 ALA A CA 1
ATOM 1356 C C . ALA A 1 167 ? 23.135 0.035 -18.392 1.00 58.72 167 ALA A C 1
ATOM 1358 O O . ALA A 1 167 ? 23.584 -0.289 -17.296 1.00 58.72 167 ALA A O 1
ATOM 1359 N N . LEU A 1 168 ? 21.883 0.472 -18.540 1.00 52.62 168 LEU A N 1
ATOM 1360 C CA . LEU A 1 168 ? 20.935 0.563 -17.432 1.00 52.62 168 LEU A CA 1
ATOM 1361 C C . LEU A 1 168 ? 20.539 -0.829 -16.921 1.00 52.62 168 LEU A C 1
ATOM 1363 O O . LEU A 1 168 ? 20.550 -1.038 -15.715 1.00 52.62 168 LEU A O 1
ATOM 1367 N N . ALA A 1 169 ? 20.285 -1.797 -17.802 1.00 57.94 169 ALA A N 1
ATOM 1368 C CA . ALA A 1 169 ? 19.996 -3.182 -17.430 1.00 57.94 169 ALA A CA 1
ATOM 1369 C C . ALA A 1 169 ? 21.204 -3.858 -16.750 1.00 57.94 169 ALA A C 1
ATOM 1371 O O . ALA A 1 169 ? 21.076 -4.424 -15.667 1.00 57.94 169 ALA A O 1
ATOM 1372 N N . ALA A 1 170 ? 22.407 -3.724 -17.316 1.00 59.00 170 ALA A N 1
ATOM 1373 C CA . ALA A 1 170 ? 23.635 -4.301 -16.765 1.00 59.00 170 ALA A CA 1
ATOM 1374 C C . ALA A 1 170 ? 24.023 -3.714 -15.396 1.00 59.00 170 ALA A C 1
ATOM 1376 O O . ALA A 1 170 ? 24.640 -4.405 -14.584 1.00 59.00 170 ALA A O 1
ATOM 1377 N N . VAL A 1 171 ? 23.670 -2.452 -15.134 1.00 53.56 171 VAL A N 1
ATOM 1378 C CA . VAL A 1 171 ? 23.954 -1.771 -13.862 1.00 53.56 171 VAL A CA 1
ATOM 1379 C C . VAL A 1 171 ? 22.822 -1.952 -12.843 1.00 53.56 171 VAL A C 1
ATOM 1381 O O . VAL A 1 171 ? 23.109 -1.971 -11.644 1.00 53.56 171 VAL A O 1
ATOM 1384 N N . HIS A 1 172 ? 21.564 -2.110 -13.278 1.00 48.97 172 HIS A N 1
ATOM 1385 C CA . HIS A 1 172 ? 20.407 -2.073 -12.376 1.00 48.97 172 HIS A CA 1
ATOM 1386 C C . HIS A 1 172 ? 19.652 -3.392 -12.185 1.00 48.97 172 HIS A C 1
ATOM 1388 O O . HIS A 1 172 ? 19.200 -3.592 -11.061 1.00 48.97 172 HIS A O 1
ATOM 1394 N N . ALA A 1 173 ? 19.598 -4.321 -13.151 1.00 53.81 173 ALA A N 1
ATOM 1395 C CA . ALA A 1 173 ? 19.114 -5.685 -12.908 1.00 53.81 173 ALA A CA 1
ATOM 1396 C C . ALA A 1 173 ? 19.210 -6.626 -14.121 1.00 53.81 173 ALA A C 1
ATOM 1398 O O . ALA A 1 173 ? 18.913 -6.271 -15.258 1.00 53.81 173 ALA A O 1
ATOM 1399 N N . ALA A 1 174 ? 19.534 -7.892 -13.840 1.00 54.53 174 ALA A N 1
ATOM 1400 C CA . ALA A 1 174 ? 19.675 -8.999 -14.787 1.00 54.53 174 ALA A CA 1
ATOM 1401 C C . ALA A 1 174 ? 18.353 -9.404 -15.490 1.00 54.53 174 ALA A C 1
ATOM 1403 O O . ALA A 1 174 ? 17.769 -10.466 -15.223 1.00 54.53 174 ALA A O 1
ATOM 1404 N N . ARG A 1 175 ? 17.880 -8.562 -16.407 1.00 61.84 175 ARG A N 1
ATOM 1405 C CA . ARG A 1 175 ? 16.838 -8.850 -17.399 1.00 61.84 175 ARG A CA 1
ATOM 1406 C C . ARG A 1 175 ? 17.375 -8.486 -18.776 1.00 61.84 175 ARG A C 1
ATOM 1408 O O . ARG A 1 175 ? 18.119 -7.523 -18.917 1.00 61.84 175 ARG A O 1
ATOM 1415 N N . SER A 1 176 ? 17.027 -9.281 -19.782 1.00 65.81 176 SER A N 1
ATOM 1416 C CA . SER A 1 176 ? 17.384 -8.951 -21.167 1.00 65.81 176 SER A CA 1
ATOM 1417 C C . SER A 1 176 ? 16.620 -7.709 -21.630 1.00 65.81 176 SER A C 1
ATOM 1419 O O . SER A 1 176 ? 15.487 -7.484 -21.194 1.00 65.81 176 SER A O 1
ATOM 1421 N N . ASP A 1 177 ? 17.202 -6.939 -22.550 1.00 64.88 177 ASP A N 1
ATOM 1422 C CA . ASP A 1 177 ? 16.550 -5.766 -23.149 1.00 64.88 177 ASP A CA 1
ATOM 1423 C C . ASP A 1 177 ? 15.155 -6.113 -23.695 1.00 64.88 177 ASP A C 1
ATOM 1425 O O . ASP A 1 177 ? 14.200 -5.363 -23.508 1.00 64.88 177 ASP A O 1
ATOM 1429 N N . GLU A 1 178 ? 14.999 -7.302 -24.285 1.00 69.38 178 GLU A N 1
ATOM 1430 C CA . GLU A 1 178 ? 13.717 -7.805 -24.789 1.00 69.38 178 GLU A CA 1
ATOM 1431 C C . GLU A 1 178 ? 12.649 -7.918 -23.692 1.00 69.38 178 GLU A C 1
ATOM 1433 O O . GLU A 1 178 ? 11.490 -7.561 -23.909 1.00 69.38 178 GLU A O 1
ATOM 1438 N N . GLN A 1 179 ? 13.024 -8.376 -22.496 1.00 73.25 179 GLN A N 1
ATOM 1439 C CA . GLN A 1 179 ? 12.106 -8.480 -21.361 1.00 73.25 179 GLN A CA 1
ATOM 1440 C C . GLN A 1 179 ? 11.721 -7.104 -20.817 1.00 73.25 179 GLN A C 1
ATOM 1442 O O . GLN A 1 179 ? 10.553 -6.888 -20.495 1.00 73.25 179 GLN A O 1
ATOM 1447 N N . VAL A 1 180 ? 12.671 -6.169 -20.741 1.00 74.38 180 VAL A N 1
ATOM 1448 C CA . VAL A 1 180 ? 12.405 -4.795 -20.285 1.00 74.38 180 VAL A CA 1
ATOM 1449 C C . VAL A 1 180 ? 11.495 -4.069 -21.276 1.00 74.38 180 VAL A C 1
ATOM 1451 O O . VAL A 1 180 ? 10.507 -3.453 -20.874 1.00 74.38 180 VAL A O 1
ATOM 1454 N N . ILE A 1 181 ? 11.766 -4.199 -22.576 1.00 77.00 181 ILE A N 1
ATOM 1455 C CA . ILE A 1 181 ? 10.940 -3.626 -23.644 1.00 77.00 181 ILE A CA 1
ATOM 1456 C C . ILE A 1 181 ? 9.533 -4.226 -23.617 1.00 77.00 181 ILE A C 1
ATOM 1458 O O . ILE A 1 181 ? 8.553 -3.484 -23.717 1.00 77.00 181 ILE A O 1
ATOM 1462 N N . ALA A 1 182 ? 9.407 -5.544 -23.452 1.00 76.38 182 ALA A N 1
ATOM 1463 C CA . ALA A 1 182 ? 8.109 -6.207 -23.368 1.00 76.38 182 ALA A CA 1
ATOM 1464 C C . ALA A 1 182 ? 7.310 -5.757 -22.132 1.00 76.38 182 ALA A C 1
ATOM 1466 O O . ALA A 1 182 ? 6.131 -5.429 -22.263 1.00 76.38 182 ALA A O 1
ATOM 1467 N N . ALA A 1 183 ? 7.945 -5.662 -20.959 1.00 79.50 183 ALA A N 1
ATOM 1468 C CA . ALA A 1 183 ? 7.305 -5.156 -19.742 1.00 79.50 183 ALA A CA 1
ATOM 1469 C C . ALA A 1 183 ? 6.858 -3.691 -19.895 1.00 79.50 183 ALA A C 1
ATOM 1471 O O . ALA A 1 183 ? 5.704 -3.363 -19.617 1.00 79.50 183 ALA A O 1
ATOM 1472 N N . GLY A 1 184 ? 7.729 -2.827 -20.428 1.00 82.19 184 GLY A N 1
ATOM 1473 C CA . GLY A 1 184 ? 7.397 -1.433 -20.725 1.00 82.19 184 GLY A CA 1
ATOM 1474 C C . GLY A 1 184 ? 6.270 -1.289 -21.749 1.00 82.19 184 GLY A C 1
ATOM 1475 O O . GLY A 1 184 ? 5.407 -0.425 -21.604 1.00 82.19 184 GLY A O 1
ATOM 1476 N N . SER A 1 185 ? 6.229 -2.170 -22.750 1.00 85.44 185 SER A N 1
ATOM 1477 C CA . SER A 1 185 ? 5.170 -2.195 -23.764 1.00 85.44 185 SER A CA 1
ATOM 1478 C C . SER A 1 185 ? 3.826 -2.626 -23.182 1.00 85.44 185 SER A C 1
ATOM 1480 O O . SER A 1 185 ? 2.809 -2.021 -23.510 1.00 85.44 185 SER A O 1
ATOM 1482 N N . LEU A 1 186 ? 3.807 -3.621 -22.289 1.00 85.38 186 LEU A N 1
ATOM 1483 C CA . LEU A 1 186 ? 2.595 -4.012 -21.565 1.00 85.38 186 LEU A CA 1
ATOM 1484 C C . LEU A 1 186 ? 2.088 -2.883 -20.671 1.00 85.38 186 LEU A C 1
ATOM 1486 O O . LEU A 1 186 ? 0.884 -2.630 -20.632 1.00 85.38 186 LEU A O 1
ATOM 1490 N N . LEU A 1 187 ? 2.996 -2.186 -19.983 1.00 86.31 187 LEU A N 1
ATOM 1491 C CA . LEU A 1 187 ? 2.619 -1.081 -19.108 1.00 86.31 187 LEU A CA 1
ATOM 1492 C C . LEU A 1 187 ? 2.025 0.080 -19.898 1.00 86.31 187 LEU A C 1
ATOM 1494 O O . LEU A 1 187 ? 0.949 0.575 -19.569 1.00 86.31 187 LEU A O 1
ATOM 1498 N N . ARG A 1 188 ? 2.671 0.437 -21.007 1.00 84.88 188 ARG A N 1
ATOM 1499 C CA . ARG A 1 188 ? 2.139 1.414 -21.951 1.00 84.88 188 ARG A CA 1
ATOM 1500 C C . ARG A 1 188 ? 0.780 0.989 -22.505 1.00 84.88 188 ARG A C 1
ATOM 1502 O O . ARG A 1 188 ? -0.118 1.815 -22.558 1.00 84.88 188 ARG A O 1
ATOM 1509 N N . ALA A 1 189 ? 0.604 -0.276 -22.886 1.00 85.00 189 ALA A N 1
ATOM 1510 C CA . ALA A 1 189 ? -0.664 -0.763 -23.423 1.00 85.00 189 ALA A CA 1
ATOM 1511 C C . ALA A 1 189 ? -1.809 -0.665 -22.401 1.00 85.00 189 ALA A C 1
ATOM 1513 O O . ALA A 1 189 ? -2.916 -0.279 -22.768 1.00 85.00 189 ALA A O 1
ATOM 1514 N N . LEU A 1 190 ? -1.547 -0.963 -21.124 1.00 89.06 190 LEU A N 1
ATOM 1515 C CA . LEU A 1 190 ? -2.510 -0.763 -20.036 1.00 89.06 190 LEU A CA 1
ATOM 1516 C C . LEU A 1 190 ? -2.898 0.718 -19.886 1.00 89.06 190 LEU A C 1
ATOM 1518 O O . LEU A 1 190 ? -4.080 1.058 -19.787 1.00 89.06 190 LEU A O 1
ATOM 1522 N N . HIS A 1 191 ? -1.902 1.601 -19.880 1.00 92.69 191 HIS A N 1
ATOM 1523 C CA . HIS A 1 191 ? -2.096 3.046 -19.770 1.00 92.69 191 HIS A CA 1
ATOM 1524 C C . HIS A 1 191 ? -2.885 3.607 -20.956 1.00 92.69 191 HIS A C 1
ATOM 1526 O O . HIS A 1 191 ? -3.884 4.295 -20.757 1.00 92.69 191 HIS A O 1
ATOM 1532 N N . ASP A 1 192 ? -2.503 3.240 -22.177 1.00 92.12 192 ASP A N 1
ATOM 1533 C CA . ASP A 1 192 ? -3.171 3.659 -23.410 1.00 92.12 192 ASP A CA 1
ATOM 1534 C C . ASP A 1 192 ? -4.623 3.141 -23.460 1.00 92.12 192 ASP A C 1
ATOM 1536 O O . ASP A 1 192 ? -5.525 3.880 -23.848 1.00 92.12 192 ASP A O 1
ATOM 1540 N N . ALA A 1 193 ? -4.881 1.907 -23.008 1.00 90.25 193 ALA A N 1
ATOM 1541 C CA . ALA A 1 193 ? -6.223 1.313 -22.999 1.00 90.25 193 ALA A CA 1
ATOM 1542 C C . ALA A 1 193 ? -7.189 1.975 -22.006 1.00 90.25 193 ALA A C 1
ATOM 1544 O O . ALA A 1 193 ? -8.405 1.901 -22.183 1.00 90.25 193 ALA A O 1
ATOM 1545 N N . THR A 1 194 ? -6.663 2.584 -20.945 1.00 88.81 194 THR A N 1
ATOM 1546 C CA . THR A 1 194 ? -7.480 3.219 -19.902 1.00 88.81 194 THR A CA 1
ATOM 1547 C C . THR A 1 194 ? -7.566 4.726 -20.082 1.00 88.81 194 THR A C 1
ATOM 1549 O O . THR A 1 194 ? -8.504 5.339 -19.573 1.00 88.81 194 THR A O 1
ATOM 1552 N N . SER A 1 195 ? -6.653 5.328 -20.845 1.00 88.94 195 SER A N 1
ATOM 1553 C CA . SER A 1 195 ? -6.642 6.764 -21.099 1.00 88.94 195 SER A CA 1
ATOM 1554 C C . SER A 1 195 ? -7.952 7.256 -21.722 1.00 88.94 195 SER A C 1
ATOM 1556 O O . SER A 1 195 ? -8.478 6.671 -22.667 1.00 88.94 195 SER A O 1
ATOM 1558 N N . GLY A 1 196 ? -8.499 8.338 -21.164 1.00 83.00 196 GLY A N 1
ATOM 1559 C CA . GLY A 1 196 ? -9.747 8.949 -21.633 1.00 83.00 196 GLY A CA 1
ATOM 1560 C C . GLY A 1 196 ? -11.023 8.155 -21.329 1.00 83.00 196 GLY A C 1
ATOM 1561 O O . GLY A 1 196 ? -12.099 8.584 -21.736 1.00 83.00 196 GLY A O 1
ATOM 1562 N N . SER A 1 197 ? -10.932 7.026 -20.621 1.00 88.06 197 SER A N 1
ATOM 1563 C CA . SER A 1 197 ? -12.107 6.305 -20.122 1.00 88.06 197 SER A CA 1
ATOM 1564 C C . SER A 1 197 ? -12.642 6.927 -18.831 1.00 88.06 197 SER A C 1
ATOM 1566 O O . SER A 1 197 ? -11.894 7.549 -18.083 1.00 88.06 197 SER A O 1
ATOM 1568 N N . ASP A 1 198 ? -13.909 6.678 -18.494 1.00 88.06 198 ASP A N 1
ATOM 1569 C CA . ASP A 1 198 ? -14.499 7.143 -17.226 1.00 88.06 198 ASP A CA 1
ATOM 1570 C C . ASP A 1 198 ? -13.782 6.582 -15.983 1.00 88.06 198 ASP A C 1
ATOM 1572 O O . ASP A 1 198 ? -13.878 7.141 -14.889 1.00 88.06 198 ASP A O 1
ATOM 1576 N N . LEU A 1 199 ? -13.025 5.489 -16.145 1.00 77.50 199 LEU A N 1
ATOM 1577 C CA . LEU A 1 199 ? -12.288 4.841 -15.064 1.00 77.50 199 LEU A CA 1
ATOM 1578 C C . LEU A 1 19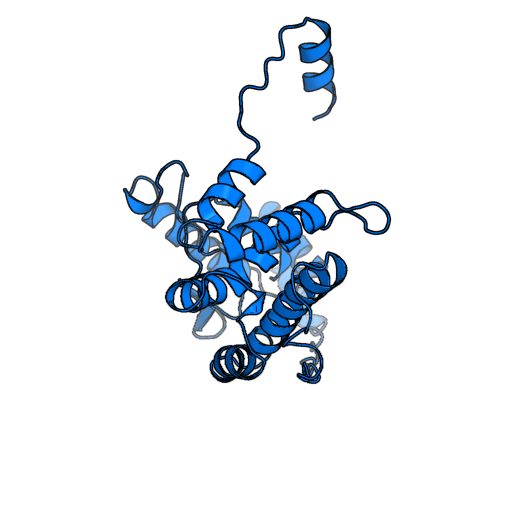9 ? -11.174 5.721 -14.499 1.00 77.50 199 LEU A C 1
ATOM 1580 O O . LEU A 1 199 ? -10.807 5.515 -13.349 1.00 77.50 199 LEU A O 1
ATOM 1584 N N . VAL A 1 200 ? -10.638 6.676 -15.270 1.00 73.06 200 VAL A N 1
ATOM 1585 C CA . VAL A 1 200 ? -9.454 7.478 -14.896 1.00 73.06 200 VAL A CA 1
ATOM 1586 C C . VAL A 1 200 ? -9.772 8.654 -13.972 1.00 73.06 200 VAL A C 1
ATOM 1588 O O . VAL A 1 200 ? -8.867 9.232 -13.365 1.00 73.06 200 VAL A O 1
ATOM 1591 N N . GLY A 1 201 ? -11.046 9.031 -13.837 1.00 81.56 201 GLY A N 1
ATOM 1592 C CA . GLY A 1 201 ? -11.447 10.216 -13.079 1.00 81.56 201 GLY A CA 1
ATOM 1593 C C . GLY A 1 201 ? -10.660 11.465 -13.503 1.00 81.56 201 GLY A C 1
ATOM 1594 O O . GLY A 1 201 ? -10.724 11.894 -14.648 1.00 81.56 201 GLY A O 1
ATOM 1595 N N . ARG A 1 202 ? -9.906 12.055 -12.566 1.00 81.06 202 ARG A N 1
ATOM 1596 C CA . ARG A 1 202 ? -9.069 13.253 -12.802 1.00 81.06 202 ARG A CA 1
ATOM 1597 C C . ARG A 1 202 ? -7.649 12.956 -13.308 1.00 81.06 202 ARG A C 1
ATOM 1599 O O . ARG A 1 202 ? -6.876 13.888 -13.513 1.00 81.06 202 ARG A O 1
ATOM 1606 N N . PHE A 1 203 ? -7.266 11.688 -13.390 1.00 77.81 203 PHE A N 1
ATOM 1607 C CA . PHE A 1 203 ? -5.914 11.262 -13.743 1.00 77.81 203 PHE A CA 1
ATOM 1608 C C . PHE A 1 203 ? -5.831 10.900 -15.228 1.00 77.81 203 PHE A C 1
ATOM 1610 O O . PHE A 1 203 ? -6.857 10.696 -15.867 1.00 77.81 203 PHE A O 1
ATOM 1617 N N . PRO A 1 204 ? -4.627 10.831 -15.814 1.00 70.62 204 PRO A N 1
ATOM 1618 C CA . PRO A 1 204 ? -4.499 10.530 -17.238 1.00 70.62 204 PRO A CA 1
ATOM 1619 C C . PRO A 1 204 ? -4.748 9.049 -17.580 1.00 70.62 204 PRO A C 1
ATOM 1621 O O . PRO A 1 204 ? -5.095 8.762 -18.727 1.00 70.62 204 PRO A O 1
ATOM 1624 N N . VAL A 1 205 ? -4.550 8.121 -16.628 1.00 84.25 205 VAL A N 1
ATOM 1625 C CA . VAL A 1 205 ? -4.651 6.660 -16.824 1.00 84.25 205 VAL A CA 1
ATOM 1626 C C . VAL A 1 205 ? -5.075 5.945 -15.534 1.00 84.25 205 VAL A C 1
ATOM 1628 O O . VAL A 1 205 ? -5.011 6.514 -14.440 1.00 84.25 205 VAL A O 1
ATOM 1631 N N . VAL A 1 206 ? -5.444 4.668 -15.650 1.00 81.56 206 VAL A N 1
ATOM 1632 C CA . VAL A 1 206 ? -5.477 3.735 -14.515 1.00 81.56 206 VAL A CA 1
ATOM 1633 C C . VAL A 1 206 ? -4.105 3.067 -14.408 1.00 81.56 206 VAL A C 1
ATOM 1635 O O . VAL A 1 206 ? -3.629 2.457 -15.365 1.00 81.56 206 VAL A O 1
ATOM 1638 N N . CYS A 1 207 ? -3.469 3.194 -13.246 1.00 83.25 207 CYS A N 1
ATOM 1639 C CA . CYS A 1 207 ? -2.208 2.532 -12.926 1.00 83.25 207 CYS A CA 1
ATOM 1640 C C . CYS A 1 207 ? -2.458 1.145 -12.327 1.00 83.25 207 CYS A C 1
ATOM 1642 O O . CYS A 1 207 ? -3.468 0.931 -11.659 1.00 83.25 207 CYS A O 1
ATOM 1644 N N . HIS A 1 208 ? -1.522 0.217 -12.513 1.00 84.94 208 HIS A N 1
ATOM 1645 C CA . HIS A 1 208 ? -1.533 -1.094 -11.862 1.00 84.94 208 HIS A CA 1
ATOM 1646 C C . HIS A 1 208 ? -1.153 -0.995 -10.374 1.00 84.94 208 HIS A C 1
ATOM 1648 O O . HIS A 1 208 ? -1.660 -1.753 -9.544 1.00 84.94 208 HIS A O 1
ATOM 1654 N N . HIS A 1 209 ? -0.250 -0.073 -10.031 1.00 81.31 209 HIS A N 1
ATOM 1655 C CA . HIS A 1 209 ? 0.352 0.163 -8.714 1.00 81.31 209 HIS A CA 1
ATOM 1656 C C . HIS A 1 209 ? 1.174 -0.995 -8.110 1.00 81.31 209 HIS A C 1
ATOM 1658 O O . HIS A 1 209 ? 1.685 -0.861 -6.999 1.00 81.31 209 HIS A O 1
ATOM 1664 N N . ASP A 1 210 ? 1.327 -2.113 -8.822 1.00 79.38 210 ASP A N 1
ATOM 1665 C CA . ASP A 1 210 ? 2.241 -3.214 -8.483 1.00 79.38 210 ASP A CA 1
ATOM 1666 C C . ASP A 1 210 ? 2.704 -3.975 -9.753 1.00 79.38 210 ASP A C 1
ATOM 1668 O O . ASP A 1 210 ? 2.588 -5.203 -9.794 1.00 79.38 210 ASP A O 1
ATOM 1672 N N . PRO A 1 211 ? 3.184 -3.303 -10.829 1.00 78.44 211 PRO A N 1
ATOM 1673 C CA . PRO A 1 211 ? 3.570 -3.964 -12.086 1.00 78.44 211 PRO A CA 1
ATOM 1674 C C . PRO A 1 211 ? 4.947 -4.656 -11.995 1.00 78.44 211 PRO A C 1
ATOM 1676 O O . PRO A 1 211 ? 5.845 -4.432 -12.807 1.00 78.44 211 PRO A O 1
ATOM 1679 N N . GLY A 1 212 ? 5.146 -5.475 -10.962 1.00 77.56 212 GLY A N 1
ATOM 1680 C CA . GLY A 1 212 ? 6.359 -6.261 -10.763 1.00 77.56 212 GLY A CA 1
ATOM 1681 C C . GLY A 1 212 ? 6.325 -7.619 -11.474 1.00 77.56 212 GLY A C 1
ATOM 1682 O O . GLY A 1 212 ? 5.254 -8.106 -11.855 1.00 77.56 212 GLY A O 1
ATOM 1683 N N . PRO A 1 213 ? 7.474 -8.319 -11.579 1.00 73.50 213 PRO A N 1
ATOM 1684 C CA . PRO A 1 213 ? 7.528 -9.682 -12.111 1.00 73.50 213 PRO A CA 1
ATOM 1685 C C . PRO A 1 213 ? 6.588 -10.661 -11.390 1.00 73.50 213 PRO A C 1
ATOM 1687 O O . PRO A 1 213 ? 6.108 -11.612 -11.992 1.00 73.50 213 PRO A O 1
ATOM 1690 N N . ASN A 1 214 ? 6.290 -10.427 -10.110 1.00 71.25 214 ASN A N 1
ATOM 1691 C CA . ASN A 1 214 ? 5.332 -11.227 -9.342 1.00 71.25 214 ASN A CA 1
ATOM 1692 C C . ASN A 1 214 ? 3.888 -11.144 -9.862 1.00 71.25 214 ASN A C 1
ATOM 1694 O O . ASN A 1 214 ? 3.139 -12.091 -9.650 1.00 71.25 214 ASN A O 1
ATOM 1698 N N . ASN A 1 215 ? 3.522 -10.056 -10.544 1.00 78.44 215 ASN A N 1
ATOM 1699 C CA . ASN A 1 215 ? 2.184 -9.823 -11.098 1.00 78.44 215 ASN A CA 1
ATOM 1700 C C . ASN A 1 215 ? 2.200 -9.831 -12.635 1.00 78.44 215 ASN A C 1
ATOM 1702 O O . ASN A 1 215 ? 1.308 -9.303 -13.294 1.00 78.44 215 ASN A O 1
ATOM 1706 N N . THR A 1 216 ? 3.238 -10.430 -13.222 1.00 81.00 216 THR A N 1
ATOM 1707 C CA . THR A 1 216 ? 3.408 -10.540 -14.669 1.00 81.00 216 THR A CA 1
ATOM 1708 C C . THR A 1 216 ? 3.391 -12.010 -15.068 1.00 81.00 216 THR A C 1
ATOM 1710 O O . THR A 1 216 ? 4.181 -12.813 -14.574 1.00 81.00 216 THR A O 1
ATOM 1713 N N . ILE A 1 217 ? 2.511 -12.381 -15.996 1.00 73.69 217 ILE A N 1
ATOM 1714 C CA . ILE A 1 217 ? 2.562 -13.685 -16.654 1.00 73.69 217 ILE A CA 1
ATOM 1715 C C . ILE A 1 217 ? 3.695 -13.655 -17.675 1.00 73.69 217 ILE A C 1
ATOM 1717 O O . ILE A 1 217 ? 3.704 -12.822 -18.583 1.00 73.69 217 ILE A O 1
ATOM 1721 N N . PHE A 1 218 ? 4.611 -14.615 -17.566 1.00 80.56 218 PHE A N 1
ATOM 1722 C CA . PHE A 1 218 ? 5.677 -14.827 -18.538 1.00 80.56 218 PHE A CA 1
ATOM 1723 C C . PHE A 1 218 ? 5.336 -15.995 -19.458 1.00 80.56 218 PHE A C 1
ATOM 1725 O O . PHE A 1 218 ? 4.940 -17.071 -19.004 1.00 80.56 218 PHE A O 1
ATOM 1732 N N . ARG A 1 219 ? 5.548 -15.809 -20.760 1.00 72.69 219 ARG A N 1
ATOM 1733 C CA . ARG A 1 219 ? 5.453 -16.865 -21.768 1.00 72.69 219 ARG A CA 1
ATOM 1734 C C . ARG A 1 219 ? 6.807 -17.008 -22.442 1.00 72.69 219 ARG A C 1
ATOM 1736 O O . ARG A 1 219 ? 7.297 -16.052 -23.026 1.00 72.69 219 ARG A O 1
ATOM 1743 N N . ASN A 1 220 ? 7.419 -18.187 -22.336 1.00 78.44 220 ASN A N 1
ATOM 1744 C CA . ASN A 1 220 ? 8.771 -18.449 -22.850 1.00 78.44 220 ASN A CA 1
ATOM 1745 C C . ASN A 1 220 ? 9.820 -17.433 -22.349 1.00 78.44 220 ASN A C 1
ATOM 1747 O O . ASN A 1 220 ? 10.727 -17.061 -23.081 1.00 78.44 220 ASN A O 1
ATOM 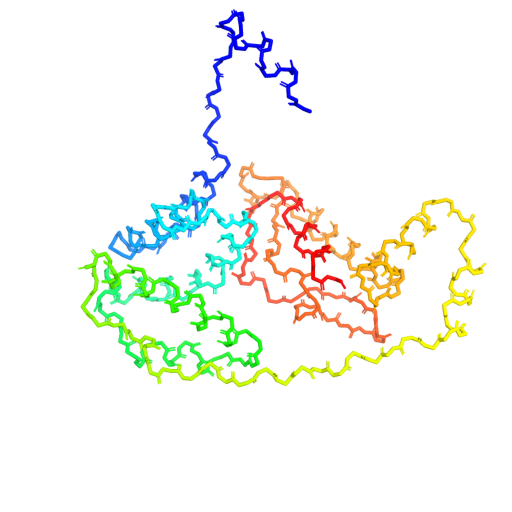1751 N N . GLY A 1 221 ? 9.674 -16.955 -21.108 1.00 70.94 221 GLY A N 1
ATOM 1752 C CA . GLY A 1 221 ? 10.570 -15.954 -20.523 1.00 70.94 221 GLY A CA 1
ATOM 1753 C C . GLY A 1 221 ? 10.235 -14.498 -20.865 1.00 70.94 221 GLY A C 1
ATOM 1754 O O . GLY A 1 221 ? 10.810 -13.609 -20.246 1.00 70.94 221 GLY A O 1
ATOM 1755 N N . THR A 1 222 ? 9.279 -14.223 -21.754 1.00 78.88 222 THR A N 1
ATOM 1756 C CA . THR A 1 222 ? 8.863 -12.856 -22.113 1.00 78.88 222 THR A CA 1
ATOM 1757 C C . THR A 1 222 ? 7.601 -12.444 -21.344 1.00 78.88 222 THR A C 1
ATOM 1759 O O . THR A 1 222 ? 6.648 -13.230 -21.298 1.00 78.88 222 THR A O 1
ATOM 1762 N N . PRO A 1 223 ? 7.549 -11.235 -20.751 1.00 81.06 223 PRO A N 1
ATOM 1763 C CA . PRO A 1 223 ? 6.313 -10.649 -20.232 1.00 81.06 223 PRO A CA 1
ATOM 1764 C C . PRO A 1 223 ? 5.190 -10.689 -21.274 1.00 81.06 223 PRO A C 1
ATOM 1766 O O . PRO A 1 223 ? 5.364 -10.205 -22.390 1.00 81.06 223 PRO A O 1
ATOM 1769 N N . ALA A 1 224 ? 4.043 -11.264 -20.915 1.00 80.50 224 ALA A N 1
ATOM 1770 C CA . ALA A 1 224 ? 2.912 -11.442 -21.828 1.00 80.50 224 ALA A CA 1
ATOM 1771 C C . ALA A 1 224 ? 1.614 -10.778 -21.344 1.00 80.50 224 ALA A C 1
ATOM 1773 O O . ALA A 1 224 ? 0.797 -10.386 -22.173 1.00 80.50 224 ALA A O 1
ATOM 1774 N N . ALA A 1 225 ? 1.406 -10.663 -20.030 1.00 75.44 225 ALA A N 1
ATOM 1775 C CA . ALA A 1 225 ? 0.237 -9.999 -19.457 1.00 75.44 225 ALA A CA 1
ATOM 1776 C C . ALA A 1 225 ? 0.487 -9.598 -18.001 1.00 75.44 225 ALA A C 1
ATOM 1778 O O . ALA A 1 225 ? 1.241 -10.273 -17.302 1.00 75.44 225 ALA A O 1
ATOM 1779 N N . PHE A 1 226 ? -0.202 -8.557 -17.538 1.00 82.94 226 PHE A N 1
ATOM 1780 C CA . PHE A 1 226 ? -0.354 -8.291 -16.110 1.00 82.94 226 PHE A CA 1
ATOM 1781 C C . PHE A 1 226 ? -1.563 -9.034 -15.537 1.00 82.94 226 PHE A C 1
ATOM 1783 O O . PHE A 1 226 ? -2.525 -9.326 -16.251 1.00 82.94 226 PHE A O 1
ATOM 1790 N N . ILE A 1 227 ? -1.489 -9.343 -14.250 1.00 74.25 227 ILE A N 1
ATOM 1791 C CA . ILE A 1 227 ? -2.544 -9.958 -13.440 1.00 74.25 227 ILE A CA 1
ATOM 1792 C C . ILE A 1 227 ? -2.608 -9.251 -12.089 1.00 74.25 227 ILE A C 1
ATOM 1794 O O . ILE A 1 227 ? -1.706 -8.495 -11.763 1.00 74.25 227 ILE A O 1
ATOM 1798 N N . ASP A 1 228 ? -3.623 -9.560 -11.279 1.00 73.19 228 ASP A N 1
ATOM 1799 C CA . ASP A 1 228 ? -3.769 -8.982 -9.934 1.00 73.19 228 ASP A CA 1
ATOM 1800 C C . ASP A 1 228 ? -3.967 -7.453 -9.979 1.00 73.19 228 ASP A C 1
ATOM 1802 O O . ASP A 1 228 ? -3.147 -6.650 -9.538 1.00 73.19 228 ASP A O 1
ATOM 1806 N N . PHE A 1 229 ? -5.101 -7.052 -10.564 1.00 82.31 229 PHE A N 1
ATOM 1807 C CA . PHE A 1 229 ? -5.522 -5.655 -10.698 1.00 82.31 229 PHE A CA 1
ATOM 1808 C C . PHE A 1 229 ? -6.268 -5.135 -9.457 1.00 82.31 229 PHE A C 1
ATOM 1810 O O . PHE A 1 229 ? -6.891 -4.078 -9.520 1.00 82.31 229 PHE A O 1
ATOM 1817 N N . ASP A 1 230 ? -6.212 -5.830 -8.320 1.00 62.34 230 ASP A N 1
ATOM 1818 C CA . ASP A 1 230 ? -6.948 -5.444 -7.104 1.00 62.34 230 ASP A CA 1
ATOM 1819 C C . ASP A 1 230 ? -6.473 -4.094 -6.538 1.00 62.34 230 ASP A C 1
ATOM 1821 O O . ASP A 1 230 ? -7.206 -3.393 -5.832 1.00 62.34 230 ASP A O 1
ATOM 1825 N N . THR A 1 231 ? -5.240 -3.701 -6.871 1.00 72.69 231 THR A N 1
ATOM 1826 C CA . THR A 1 231 ? -4.685 -2.382 -6.556 1.00 72.69 231 THR A CA 1
ATOM 1827 C C . THR A 1 231 ? -4.878 -1.360 -7.665 1.00 72.69 231 THR A C 1
ATOM 1829 O O . THR A 1 231 ? -4.571 -0.194 -7.421 1.00 72.69 231 THR A O 1
ATOM 1832 N N . ALA A 1 232 ? -5.356 -1.762 -8.846 1.00 81.75 232 ALA A N 1
ATOM 1833 C CA . ALA A 1 232 ? -5.389 -0.921 -10.030 1.00 81.75 232 ALA A CA 1
ATOM 1834 C C . ALA A 1 232 ? -6.383 0.222 -9.875 1.00 81.75 232 ALA A C 1
ATOM 1836 O O . ALA A 1 232 ? -7.528 0.040 -9.454 1.00 81.75 232 ALA A O 1
ATOM 1837 N N . ALA A 1 233 ? -5.911 1.430 -10.146 1.00 78.88 233 ALA A N 1
ATOM 1838 C CA . ALA A 1 233 ? -6.620 2.617 -9.730 1.00 78.88 233 ALA A CA 1
ATOM 1839 C C . ALA A 1 233 ? -6.084 3.864 -10.474 1.00 78.88 233 ALA A C 1
ATOM 1841 O O . ALA A 1 233 ? -4.931 3.860 -10.908 1.00 78.88 233 ALA A O 1
ATOM 1842 N N . PRO A 1 234 ? -6.890 4.923 -10.672 1.00 85.38 234 PRO A N 1
ATOM 1843 C CA . PRO A 1 234 ? -6.429 6.173 -11.282 1.00 85.38 234 PRO A CA 1
ATOM 1844 C C . PRO A 1 234 ? -5.139 6.739 -10.687 1.00 85.38 234 PRO A C 1
ATOM 1846 O O . PRO A 1 234 ? -5.039 6.893 -9.470 1.00 85.38 234 PRO A O 1
ATOM 1849 N N . GLY A 1 235 ? -4.173 7.088 -11.538 1.00 76.94 235 GLY A N 1
ATOM 1850 C CA . GLY A 1 235 ? -2.868 7.576 -11.084 1.00 76.94 235 GLY A CA 1
ATOM 1851 C C . GLY A 1 235 ? -1.999 8.162 -12.195 1.00 76.94 235 GLY A C 1
ATOM 1852 O O . GLY A 1 235 ? -2.394 8.220 -13.364 1.00 76.94 235 GLY A O 1
ATOM 1853 N N . SER A 1 236 ? -0.806 8.628 -11.824 1.00 80.62 236 SER A N 1
ATOM 1854 C CA . SER A 1 236 ? 0.192 9.090 -12.790 1.00 80.62 236 SER A CA 1
ATOM 1855 C C . SER A 1 236 ? 0.934 7.901 -13.424 1.00 80.62 236 SER A C 1
ATOM 1857 O O . SER A 1 236 ? 1.464 7.075 -12.686 1.00 80.62 236 SER A O 1
ATOM 1859 N N . PRO A 1 237 ? 1.098 7.837 -14.763 1.00 72.00 237 PRO A N 1
ATOM 1860 C CA . PRO A 1 237 ? 1.848 6.780 -15.451 1.00 72.00 237 PRO A CA 1
ATOM 1861 C C . PRO A 1 237 ? 3.279 6.608 -14.926 1.00 72.00 237 PRO A C 1
ATOM 1863 O O . PRO A 1 237 ? 3.853 5.520 -14.984 1.00 72.00 237 PRO A O 1
ATOM 1866 N N . LEU A 1 238 ? 3.860 7.697 -14.405 1.00 68.81 238 LEU A N 1
ATOM 1867 C CA . LEU A 1 238 ? 5.192 7.699 -13.808 1.00 68.81 238 LEU A CA 1
ATOM 1868 C C . LEU A 1 238 ? 5.268 6.857 -12.531 1.00 68.81 238 LEU A C 1
ATOM 1870 O O . LEU A 1 238 ? 6.350 6.379 -12.215 1.00 68.81 238 LEU A O 1
ATOM 1874 N N . GLU A 1 239 ? 4.160 6.650 -11.817 1.00 69.44 239 GLU A N 1
ATOM 1875 C CA . GLU A 1 239 ? 4.120 5.821 -10.606 1.00 69.44 239 GLU A CA 1
ATOM 1876 C C . GLU A 1 239 ? 4.392 4.354 -10.939 1.00 69.44 239 GLU A C 1
ATOM 1878 O O . GLU A 1 239 ? 5.270 3.735 -10.339 1.00 69.44 239 GLU A O 1
ATOM 1883 N N . ASP A 1 240 ? 3.700 3.816 -11.944 1.00 78.31 240 ASP A N 1
ATOM 1884 C CA . ASP A 1 240 ? 3.945 2.455 -12.413 1.00 78.31 240 ASP A CA 1
ATOM 1885 C C . ASP A 1 240 ? 5.326 2.313 -13.054 1.00 78.31 240 ASP A C 1
ATOM 1887 O O . ASP A 1 240 ? 6.001 1.309 -12.836 1.00 78.31 240 ASP A O 1
ATOM 1891 N N . LEU A 1 241 ? 5.768 3.313 -13.827 1.00 71.94 241 LEU A N 1
ATOM 1892 C CA . LEU A 1 241 ? 7.085 3.287 -14.462 1.00 71.94 241 LEU A CA 1
ATOM 1893 C C . LEU A 1 241 ? 8.208 3.302 -13.419 1.00 71.94 241 LEU A C 1
ATOM 1895 O O . LEU A 1 241 ? 9.151 2.523 -13.533 1.00 71.94 241 LEU A O 1
ATOM 1899 N N . ALA A 1 242 ? 8.105 4.161 -12.402 1.00 60.94 242 ALA A N 1
ATOM 1900 C CA . ALA A 1 242 ? 9.076 4.240 -11.317 1.00 60.94 242 ALA A CA 1
ATOM 1901 C C . ALA A 1 242 ? 9.072 2.962 -10.471 1.00 60.94 242 ALA A C 1
ATOM 1903 O O . ALA A 1 242 ? 10.141 2.448 -10.145 1.00 60.94 242 ALA A O 1
ATOM 1904 N N . TYR A 1 243 ? 7.890 2.414 -10.165 1.00 65.94 243 TYR A N 1
ATOM 1905 C CA . TYR A 1 243 ? 7.780 1.141 -9.456 1.00 65.94 243 TYR A CA 1
ATOM 1906 C C . TYR A 1 243 ? 8.432 0.009 -10.251 1.00 65.94 243 TYR A C 1
ATOM 1908 O O . TYR A 1 243 ? 9.264 -0.719 -9.715 1.00 65.94 243 TYR A O 1
ATOM 1916 N N . MET A 1 244 ? 8.095 -0.104 -11.536 1.00 71.25 244 MET A N 1
ATOM 1917 C CA . MET A 1 244 ? 8.625 -1.119 -12.439 1.00 71.25 244 MET A CA 1
ATOM 1918 C C . MET A 1 244 ? 10.144 -0.978 -12.608 1.00 71.25 244 MET A C 1
ATOM 1920 O O . MET A 1 244 ? 10.844 -1.973 -12.520 1.00 71.25 244 MET A O 1
ATOM 1924 N N . ALA A 1 245 ? 10.680 0.235 -12.759 1.00 63.69 245 ALA A N 1
ATOM 1925 C CA . ALA A 1 245 ? 12.125 0.467 -12.851 1.00 63.69 245 ALA A CA 1
ATOM 1926 C C . ALA A 1 245 ? 12.880 0.179 -11.539 1.00 63.69 245 ALA A C 1
ATOM 1928 O O . ALA A 1 245 ? 14.072 -0.105 -11.569 1.00 63.69 245 ALA A O 1
ATOM 1929 N N . TRP A 1 246 ? 12.206 0.269 -10.391 1.00 56.00 246 TRP A N 1
ATOM 1930 C CA . TRP A 1 246 ? 12.785 -0.053 -9.087 1.00 56.00 246 TRP A CA 1
ATOM 1931 C C . TRP A 1 246 ? 12.862 -1.564 -8.814 1.00 56.00 246 TRP A C 1
ATOM 1933 O O . TRP A 1 246 ? 13.746 -2.020 -8.088 1.00 56.00 246 TRP A O 1
ATOM 1943 N N . ILE A 1 247 ? 11.901 -2.334 -9.330 1.00 58.12 247 ILE A N 1
ATOM 1944 C CA . ILE A 1 247 ? 11.779 -3.782 -9.094 1.00 58.12 247 ILE A CA 1
ATOM 1945 C C . ILE A 1 247 ? 12.323 -4.650 -10.234 1.00 58.12 247 ILE A C 1
ATOM 1947 O O . ILE A 1 247 ? 12.622 -5.825 -9.990 1.00 58.12 247 ILE A O 1
ATOM 1951 N N . LEU A 1 248 ? 12.404 -4.112 -11.455 1.00 56.75 248 LEU A N 1
ATOM 1952 C CA . LEU A 1 248 ? 13.014 -4.797 -12.593 1.00 56.75 248 LEU A CA 1
ATOM 1953 C C . LEU A 1 248 ? 14.503 -4.960 -12.391 1.00 56.75 248 LEU A C 1
ATOM 1955 O O . LEU A 1 248 ? 14.915 -6.111 -12.664 1.00 56.75 248 LEU A O 1
#

Solvent-accessible surface area (backbone atoms only — not comparable to full-atom values): 14418 Å² total; per-residue (Å²): 137,65,74,67,56,59,58,36,54,75,70,74,70,63,76,83,82,70,75,52,72,65,58,61,49,49,57,57,70,47,57,80,36,28,73,52,35,34,56,53,51,51,56,46,49,51,36,39,47,72,18,54,103,88,41,75,52,46,58,67,67,58,48,50,52,46,51,58,67,45,41,67,59,47,40,59,45,31,77,78,38,54,38,68,65,71,56,44,45,65,60,54,46,60,63,38,71,80,41,60,74,69,60,28,32,50,44,52,52,44,51,38,51,50,42,52,49,35,38,76,72,64,69,21,93,73,54,49,57,78,84,63,81,69,73,82,81,82,73,76,79,82,75,80,82,58,69,71,61,52,55,51,54,61,72,70,47,85,50,74,68,54,45,51,51,50,51,48,27,77,75,68,30,102,53,55,69,70,36,54,51,35,44,52,48,52,52,49,49,50,29,62,73,29,39,90,41,85,77,11,73,94,36,69,12,38,27,49,75,59,66,38,76,93,30,39,46,62,56,97,80,32,52,72,45,79,52,82,60,89,62,43,40,55,30,61,71,62,59,35,50,52,51,28,69,74,68,81

Mean predicted aligned error: 15.44 Å

Radius of gyration: 21.39 Å; Cα contacts (8 Å, |Δi|>4): 249; chains: 1; bounding box: 48×57×56 Å

InterPro domains:
  IPR002575 Aminoglycoside phosphotransferase [PF01636] (184-246)
  IPR010998 Integrase/recombinase, N-terminal [G3DSA:1.10.150.130] (22-140)
  IPR011009 Protein kinase-like domain superfamily [SSF56112] (173-246)
  IPR011010 DNA breaking-rejoining enzyme, catalytic core [SSF56349] (55-178)